Protein AF-A0A7H8N7F6-F1 (afdb_monomer)

Radius of gyration: 19.8 Å; Cα contacts (8 Å, |Δi|>4): 903; chains: 1; bounding box: 49×48×52 Å

Foldseek 3Di:
DWKWFQFPQQKTKIWDADPVFRDTPDIAIAHADPQFDQCLEVRADDPPDFQFFLQLLLQQADPVRQWGWGWGQAAPSAAIDIFIAGRRHNDTAADDDDHDDSVPTWHWHHWTDDPQWTWTQIPQQWIWTDHRHDHPVPIDTPGGRADPVRHRFHDWHDACNDIDTHHDCFNRLWEQANNNQWIFTQLPVQRFTFIDGPPDDSLPTAGQAQGPDDPSPHHDHDPQADRDHGFRWHYALHNFWTWTWRSDLAFTFTKIFGADPVRNGGNDIDTQAPRDSWHKDQWAAAPVSQKIWIWTDDPLWIWIWIGGNDPPTHIDTRGTDDSGHDMHDNYHD

Structure (mmCIF, N/CA/C/O backbone):
data_AF-A0A7H8N7F6-F1
#
_entry.id   AF-A0A7H8N7F6-F1
#
loop_
_atom_site.group_PDB
_atom_site.id
_atom_site.type_symbol
_atom_site.label_atom_id
_atom_site.label_alt_id
_atom_site.label_comp_id
_atom_site.label_asym_id
_atom_site.label_entity_id
_atom_site.label_seq_id
_atom_site.pdbx_PDB_ins_code
_atom_site.Cartn_x
_atom_site.Cartn_y
_atom_site.Cartn_z
_atom_site.occupancy
_atom_site.B_iso_or_equiv
_atom_site.auth_seq_id
_atom_site.auth_comp_id
_atom_site.auth_asym_id
_atom_site.auth_atom_id
_atom_site.pdbx_PDB_model_num
ATOM 1 N N . MET A 1 1 ? 3.217 -13.213 10.616 1.00 93.25 1 MET A N 1
ATOM 2 C CA . MET A 1 1 ? 3.432 -11.767 10.335 1.00 93.25 1 MET A CA 1
ATOM 3 C C . MET A 1 1 ? 4.661 -11.626 9.471 1.00 93.25 1 MET A C 1
ATOM 5 O O . MET A 1 1 ? 5.609 -12.366 9.691 1.00 93.25 1 MET A O 1
ATOM 9 N N . LEU A 1 2 ? 4.641 -10.705 8.516 1.00 94.81 2 LEU A N 1
ATOM 10 C CA . LEU A 1 2 ? 5.735 -10.501 7.579 1.00 94.81 2 LEU A CA 1
ATOM 11 C C . LEU A 1 2 ? 6.252 -9.068 7.685 1.00 94.81 2 LEU A C 1
ATOM 13 O O . LEU A 1 2 ? 5.494 -8.119 7.479 1.00 94.81 2 LEU A O 1
ATOM 17 N N . LEU A 1 3 ? 7.528 -8.942 8.033 1.00 93.94 3 LEU A N 1
ATOM 18 C CA . LEU A 1 3 ? 8.249 -7.683 8.113 1.00 93.94 3 LEU A CA 1
ATOM 19 C C . LEU A 1 3 ? 9.158 -7.536 6.909 1.00 93.94 3 LEU A C 1
ATOM 21 O O . LEU A 1 3 ? 9.868 -8.475 6.556 1.00 93.94 3 LEU A O 1
ATOM 25 N N . LEU A 1 4 ? 9.179 -6.338 6.353 1.00 92.12 4 LEU A N 1
ATOM 26 C CA . LEU A 1 4 ? 10.224 -5.894 5.459 1.00 92.12 4 LEU A CA 1
ATOM 27 C C . LEU A 1 4 ? 11.114 -4.910 6.202 1.00 92.12 4 LEU A C 1
ATOM 29 O O . LEU A 1 4 ? 10.617 -3.951 6.780 1.00 92.12 4 LEU A O 1
ATOM 33 N N . ASN A 1 5 ? 12.415 -5.136 6.170 1.00 90.69 5 ASN A N 1
ATOM 34 C CA . ASN A 1 5 ? 13.409 -4.206 6.664 1.00 90.69 5 ASN A CA 1
ATOM 35 C C . ASN A 1 5 ? 14.323 -3.810 5.500 1.00 90.69 5 ASN A C 1
ATOM 37 O O . ASN A 1 5 ? 14.851 -4.681 4.809 1.00 90.69 5 ASN A O 1
ATOM 41 N N . CYS A 1 6 ? 14.469 -2.509 5.268 1.00 86.44 6 CYS A N 1
ATOM 42 C CA . CYS A 1 6 ? 15.398 -1.970 4.282 1.00 86.44 6 CYS A CA 1
ATOM 43 C C . CYS A 1 6 ? 16.521 -1.243 5.007 1.00 86.44 6 CYS A C 1
ATOM 45 O O . CYS A 1 6 ? 16.303 -0.184 5.604 1.00 86.44 6 CYS A O 1
ATOM 47 N N . SER A 1 7 ? 17.723 -1.803 4.943 1.00 83.94 7 SER A N 1
ATOM 48 C CA . SER A 1 7 ? 18.898 -1.233 5.591 1.00 83.94 7 SER A CA 1
ATOM 49 C C . SER A 1 7 ? 19.514 -0.106 4.742 1.00 83.94 7 SER A C 1
ATOM 51 O O . SER A 1 7 ? 19.440 -0.143 3.510 1.00 83.94 7 SER A O 1
ATOM 53 N N . PRO A 1 8 ? 20.198 0.880 5.360 1.00 74.25 8 PRO A N 1
ATOM 54 C CA . PRO A 1 8 ? 20.950 1.902 4.624 1.00 74.25 8 PRO A CA 1
ATOM 55 C C . PRO A 1 8 ? 22.043 1.320 3.714 1.00 74.25 8 PRO A C 1
ATOM 57 O O . PRO A 1 8 ? 22.467 1.970 2.761 1.00 74.25 8 PRO A O 1
ATOM 60 N N . ALA A 1 9 ? 22.496 0.093 3.996 1.00 74.81 9 ALA A N 1
ATOM 61 C CA . ALA A 1 9 ? 23.455 -0.639 3.176 1.00 74.81 9 ALA A CA 1
ATOM 62 C C . ALA A 1 9 ? 22.813 -1.337 1.961 1.00 74.81 9 ALA A C 1
ATOM 64 O O . ALA A 1 9 ? 23.518 -2.046 1.253 1.00 74.81 9 ALA A O 1
ATOM 65 N N . ARG A 1 10 ? 21.518 -1.092 1.688 1.00 76.62 10 ARG A N 1
ATOM 66 C CA . ARG A 1 10 ? 20.736 -1.660 0.568 1.00 76.62 10 ARG A CA 1
ATOM 67 C C . ARG A 1 10 ? 20.411 -3.144 0.707 1.00 76.62 10 ARG A C 1
ATOM 69 O O . ARG A 1 10 ? 19.991 -3.773 -0.262 1.00 76.62 10 ARG A O 1
ATOM 76 N N . GLU A 1 11 ? 20.545 -3.674 1.914 1.00 85.75 11 GLU A N 1
ATOM 77 C CA . GLU A 1 11 ? 20.021 -4.990 2.239 1.00 85.75 11 GLU A CA 1
ATOM 78 C C . GLU A 1 11 ? 18.494 -4.901 2.345 1.00 85.75 11 GLU A C 1
ATOM 80 O O . GLU A 1 11 ? 17.950 -4.109 3.124 1.00 85.75 11 GLU A O 1
ATOM 85 N N . LEU A 1 12 ? 17.812 -5.721 1.550 1.00 88.06 12 LEU A N 1
ATOM 86 C CA . LEU A 1 12 ? 16.389 -5.997 1.666 1.00 88.06 12 LEU A CA 1
ATOM 87 C C . LEU A 1 12 ? 16.234 -7.262 2.509 1.00 88.06 12 LEU A C 1
ATOM 89 O O . LEU A 1 12 ? 16.650 -8.331 2.072 1.00 88.06 12 LEU A O 1
ATOM 93 N N . ALA A 1 13 ? 15.617 -7.169 3.684 1.00 91.44 13 ALA A N 1
ATOM 94 C CA . ALA A 1 13 ? 15.385 -8.312 4.559 1.00 91.44 13 ALA A CA 1
ATOM 95 C C . ALA A 1 13 ? 13.890 -8.537 4.799 1.00 91.44 13 ALA A C 1
ATOM 97 O O . ALA A 1 13 ? 13.204 -7.750 5.451 1.00 91.44 13 ALA A O 1
ATOM 98 N N . LEU A 1 14 ? 13.389 -9.667 4.313 1.00 93.69 14 LEU A N 1
ATOM 99 C CA . LEU A 1 14 ? 12.043 -10.151 4.560 1.00 93.69 14 LEU A CA 1
ATOM 100 C C . LEU A 1 14 ? 12.059 -11.148 5.724 1.00 93.69 14 LEU A C 1
ATOM 102 O O . LEU A 1 14 ? 12.615 -12.242 5.618 1.00 93.69 14 LEU A O 1
ATOM 106 N N . THR A 1 15 ? 11.434 -10.787 6.841 1.00 95.00 15 THR A N 1
ATOM 107 C CA . THR A 1 15 ? 11.406 -11.601 8.061 1.00 95.00 15 THR A CA 1
ATOM 108 C C . THR A 1 15 ? 9.987 -12.039 8.397 1.00 95.00 15 THR A C 1
ATOM 110 O O . THR A 1 15 ? 9.098 -11.223 8.638 1.00 95.00 15 THR A O 1
ATOM 113 N N . ALA A 1 16 ? 9.773 -13.351 8.459 1.00 95.50 16 ALA A N 1
ATOM 114 C CA . ALA A 1 16 ? 8.542 -13.937 8.959 1.00 95.50 16 ALA A CA 1
ATOM 115 C C . ALA A 1 16 ? 8.630 -14.111 10.480 1.00 95.50 16 ALA A C 1
ATOM 117 O O . ALA A 1 16 ? 9.508 -14.807 10.993 1.00 95.50 16 ALA A O 1
ATOM 118 N N . LEU A 1 17 ? 7.685 -13.510 11.198 1.00 95.81 17 LEU A N 1
ATOM 119 C CA . LEU A 1 17 ? 7.534 -13.632 12.643 1.00 95.81 17 LEU A CA 1
ATOM 120 C C . LEU A 1 17 ? 6.326 -14.497 13.007 1.00 95.81 17 LEU A C 1
ATOM 122 O O . LEU A 1 17 ? 5.223 -14.336 12.459 1.00 95.81 17 LEU A O 1
ATOM 126 N N . SER A 1 18 ? 6.517 -15.346 14.014 1.00 94.38 18 SER A N 1
ATOM 127 C CA . SER A 1 18 ? 5.449 -16.045 14.717 1.00 94.38 18 SER A CA 1
ATOM 128 C C . SER A 1 18 ? 4.526 -15.029 15.379 1.00 94.38 18 SER A C 1
ATOM 130 O O . SER A 1 18 ? 4.929 -14.209 16.200 1.00 94.38 18 SER A O 1
ATOM 132 N N . VAL A 1 19 ? 3.237 -15.104 15.068 1.00 89.44 19 VAL A N 1
ATOM 133 C CA . VAL A 1 19 ? 2.236 -14.191 15.643 1.00 89.44 19 VAL A CA 1
ATOM 134 C C . VAL A 1 19 ? 1.889 -14.516 17.093 1.00 89.44 19 VAL A C 1
ATOM 136 O O . VAL A 1 19 ? 1.163 -13.760 17.741 1.00 89.44 19 VAL A O 1
ATOM 139 N N . ARG A 1 20 ? 2.355 -15.666 17.594 1.00 89.38 20 ARG A N 1
ATOM 140 C CA . ARG A 1 20 ? 2.095 -16.136 18.955 1.00 89.38 20 ARG A CA 1
ATOM 141 C C . ARG A 1 20 ? 3.052 -15.503 19.957 1.00 89.38 20 ARG A C 1
ATOM 143 O O . ARG A 1 20 ? 2.601 -15.105 21.026 1.00 89.38 20 ARG A O 1
ATOM 150 N N . ASP A 1 21 ? 4.331 -15.456 19.610 1.00 91.19 21 ASP A N 1
ATOM 151 C CA . ASP A 1 21 ? 5.428 -15.119 20.522 1.00 91.19 21 ASP A CA 1
ATOM 152 C C . ASP A 1 21 ? 6.502 -14.216 19.898 1.00 91.19 21 ASP A C 1
ATOM 154 O O . ASP A 1 21 ? 7.470 -13.884 20.573 1.00 91.19 21 ASP A O 1
ATOM 158 N N . GLY A 1 22 ? 6.347 -13.823 18.631 1.00 93.81 22 GLY A N 1
ATOM 159 C CA . GLY A 1 22 ? 7.280 -12.937 17.940 1.00 93.81 22 GLY A CA 1
ATOM 160 C C . GLY A 1 22 ? 8.607 -13.573 17.560 1.00 93.81 22 GLY A C 1
ATOM 161 O O . GLY A 1 22 ? 9.482 -12.867 17.072 1.00 93.81 22 GLY A O 1
ATOM 162 N N . SER A 1 23 ? 8.766 -14.885 17.751 1.00 95.75 23 SER A N 1
ATOM 163 C CA . SER A 1 23 ? 9.967 -15.590 17.311 1.00 95.75 23 SER A CA 1
ATOM 164 C C . SER A 1 23 ? 10.123 -15.523 15.789 1.00 95.75 23 SER A C 1
ATOM 166 O O . SER A 1 23 ? 9.142 -15.590 15.040 1.00 95.75 23 SER A O 1
ATOM 168 N N . VAL A 1 24 ? 11.366 -15.383 15.328 1.00 96.38 24 VAL A N 1
ATOM 169 C CA . VAL A 1 24 ? 11.697 -15.429 13.901 1.00 96.38 24 VAL A CA 1
ATOM 170 C C . VAL A 1 24 ? 11.482 -16.853 13.397 1.00 96.38 24 VAL A C 1
ATOM 172 O O . VAL A 1 24 ? 12.094 -17.795 13.895 1.00 96.38 24 VAL A O 1
ATOM 175 N N . VAL A 1 25 ? 10.603 -17.001 12.409 1.00 96.31 25 VAL A N 1
ATOM 176 C CA . VAL A 1 25 ? 10.337 -18.274 11.722 1.00 96.31 25 VAL A CA 1
ATOM 177 C C . VAL A 1 25 ? 11.318 -18.452 10.570 1.00 96.31 25 VAL A C 1
ATOM 179 O O . VAL A 1 25 ? 11.880 -19.529 10.386 1.00 96.31 25 VAL A O 1
ATOM 182 N N . SER A 1 26 ? 11.534 -17.386 9.803 1.00 95.62 26 SER A N 1
ATOM 183 C CA . SER A 1 26 ? 12.480 -17.357 8.694 1.00 95.62 26 SER A CA 1
ATOM 184 C C . SER A 1 26 ? 12.864 -15.924 8.359 1.00 95.62 26 SER A C 1
ATOM 186 O O . SER A 1 26 ? 12.038 -15.018 8.470 1.00 95.62 26 SER A O 1
ATOM 188 N N . THR A 1 27 ? 14.077 -15.748 7.853 1.00 95.12 27 THR A N 1
ATOM 189 C CA . THR A 1 27 ? 14.526 -14.503 7.231 1.00 95.12 27 THR A CA 1
ATOM 190 C C . THR A 1 27 ? 15.087 -14.831 5.859 1.00 95.12 27 THR A C 1
ATOM 192 O O . THR A 1 27 ? 15.807 -15.814 5.693 1.00 95.12 27 THR A O 1
ATOM 195 N N . THR A 1 28 ? 14.715 -14.036 4.865 1.00 94.44 28 THR A N 1
ATOM 196 C CA . THR A 1 28 ? 15.321 -14.035 3.535 1.00 94.44 28 THR A CA 1
ATOM 197 C C . THR A 1 28 ? 15.822 -12.631 3.284 1.00 94.44 28 THR A C 1
ATOM 199 O O . THR A 1 28 ? 15.034 -11.694 3.377 1.00 94.44 28 THR A O 1
ATOM 202 N N . SER A 1 29 ? 17.109 -12.483 2.997 1.00 92.31 29 SER A N 1
ATOM 203 C CA . SER A 1 29 ? 17.672 -11.194 2.624 1.00 92.31 29 SER A CA 1
ATOM 204 C C . SER A 1 29 ? 18.528 -11.290 1.375 1.00 92.31 29 SER A C 1
ATOM 206 O O . SER A 1 29 ? 18.997 -12.373 1.021 1.00 92.31 29 SER A O 1
ATOM 208 N N . GLY A 1 30 ? 18.677 -10.153 0.706 1.00 90.06 30 GLY A N 1
ATOM 209 C CA . GLY A 1 30 ? 19.512 -9.970 -0.469 1.00 90.06 30 GLY A CA 1
ATOM 210 C C . GLY A 1 30 ? 19.921 -8.507 -0.603 1.00 90.06 30 GLY A C 1
ATOM 211 O O . GLY A 1 30 ? 19.199 -7.606 -0.169 1.00 90.06 30 GLY A O 1
ATOM 212 N N . ASP A 1 31 ? 21.082 -8.277 -1.206 1.00 88.50 31 ASP A N 1
ATOM 213 C CA . ASP A 1 31 ? 21.601 -6.934 -1.442 1.00 88.50 31 ASP A CA 1
ATOM 214 C C . ASP A 1 31 ? 21.114 -6.413 -2.788 1.00 88.50 31 ASP A C 1
ATOM 216 O O . ASP A 1 31 ? 21.321 -7.040 -3.830 1.00 88.50 31 ASP A O 1
ATOM 220 N N . LEU A 1 32 ? 20.493 -5.237 -2.781 1.00 82.00 32 LEU A N 1
ATOM 221 C CA . LEU A 1 32 ? 20.105 -4.578 -4.021 1.00 82.00 32 LEU A CA 1
ATOM 222 C C . LEU A 1 32 ? 21.351 -3.958 -4.688 1.00 82.00 32 LEU A C 1
ATOM 224 O O . LEU A 1 32 ? 22.185 -3.364 -3.992 1.00 82.00 32 LEU A O 1
ATOM 228 N N . PRO A 1 33 ? 21.516 -4.082 -6.022 1.00 76.44 33 PRO A N 1
ATOM 229 C CA . PRO A 1 33 ? 22.719 -3.629 -6.714 1.00 76.44 33 PRO A CA 1
ATOM 230 C C . PRO A 1 33 ? 23.014 -2.147 -6.483 1.00 76.44 33 PRO A C 1
ATOM 232 O O . PRO A 1 33 ? 22.119 -1.312 -6.381 1.00 76.44 33 PRO A O 1
ATOM 235 N N . ALA A 1 34 ? 24.298 -1.801 -6.402 1.00 66.44 34 ALA A N 1
ATOM 236 C CA . ALA A 1 34 ? 24.717 -0.505 -5.884 1.00 66.44 34 ALA A CA 1
ATOM 237 C C . ALA A 1 34 ? 24.393 0.707 -6.785 1.00 66.44 34 ALA A C 1
ATOM 239 O O . ALA A 1 34 ? 24.397 1.850 -6.316 1.00 66.44 34 ALA A O 1
ATOM 240 N N . ASP A 1 35 ? 24.161 0.457 -8.064 1.00 64.50 35 ASP A N 1
ATOM 241 C CA . ASP A 1 35 ? 23.751 1.393 -9.109 1.00 64.50 35 ASP A CA 1
ATOM 242 C C . ASP A 1 35 ? 22.236 1.364 -9.363 1.00 64.50 35 ASP A C 1
ATOM 24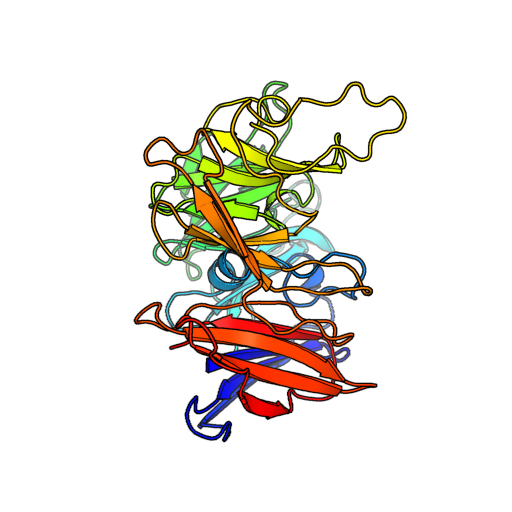4 O O . ASP A 1 35 ? 21.709 2.179 -10.120 1.00 64.50 35 ASP A O 1
ATOM 248 N N . GLN A 1 36 ? 21.527 0.445 -8.712 1.00 62.88 36 GLN A N 1
ATOM 249 C CA . GLN A 1 36 ? 20.094 0.282 -8.844 1.00 62.88 36 GLN A CA 1
ATOM 250 C C . GLN A 1 36 ? 19.447 0.911 -7.632 1.00 62.88 36 GLN A C 1
ATOM 252 O O . GLN A 1 36 ? 19.677 0.519 -6.491 1.00 62.88 36 GLN A O 1
ATOM 257 N N . ASN A 1 37 ? 18.682 1.964 -7.890 1.00 53.03 37 ASN A N 1
ATOM 258 C CA . ASN A 1 37 ? 17.982 2.652 -6.838 1.00 53.03 37 ASN A CA 1
ATOM 259 C C . ASN A 1 37 ? 16.591 2.027 -6.681 1.00 53.03 37 ASN A C 1
ATOM 261 O O . ASN A 1 37 ? 15.676 2.386 -7.430 1.00 53.03 37 ASN A O 1
ATOM 265 N N . PRO A 1 38 ? 16.372 1.130 -5.702 1.00 51.59 38 PRO A N 1
ATOM 266 C CA . PRO A 1 38 ? 15.022 0.728 -5.355 1.00 51.59 38 PRO A CA 1
ATOM 267 C C . PRO A 1 38 ? 14.219 1.899 -4.790 1.00 51.59 38 PRO A C 1
ATOM 269 O O . PRO A 1 38 ? 13.039 1.697 -4.541 1.00 51.59 38 PRO A O 1
ATOM 272 N N . SER A 1 39 ? 14.782 3.111 -4.614 1.00 41.97 39 SER A N 1
ATOM 273 C CA . SER A 1 39 ? 14.031 4.312 -4.207 1.00 41.97 39 SER A CA 1
ATOM 274 C C . SER A 1 39 ? 12.873 4.648 -5.139 1.00 41.97 39 SER A C 1
ATOM 276 O O . SER A 1 39 ? 12.038 5.482 -4.809 1.00 41.97 39 SER A O 1
ATOM 278 N N . GLY A 1 40 ? 12.818 4.033 -6.321 1.00 49.16 40 GLY A N 1
ATOM 279 C CA . GLY A 1 40 ? 11.648 4.115 -7.171 1.00 49.16 40 GLY A CA 1
ATOM 280 C C . GLY A 1 40 ? 10.467 3.244 -6.712 1.00 49.16 40 GLY A C 1
ATOM 281 O O . GLY A 1 40 ? 9.385 3.290 -7.296 1.00 49.16 40 GLY A O 1
ATOM 282 N N . SER A 1 41 ? 10.673 2.422 -5.699 1.00 51.94 41 SER A N 1
ATOM 283 C CA . SER A 1 41 ? 9.705 1.535 -5.082 1.00 51.94 41 SER A CA 1
ATOM 284 C C . SER A 1 41 ? 9.573 1.985 -3.624 1.00 51.94 41 SER A C 1
ATOM 286 O O . SER A 1 41 ? 10.571 2.207 -2.941 1.00 51.94 41 SER A O 1
ATOM 288 N N . TYR A 1 42 ? 8.348 2.196 -3.152 1.00 54.53 42 TYR A N 1
ATOM 289 C CA . TYR A 1 42 ? 8.052 2.856 -1.870 1.00 54.53 42 TYR A CA 1
ATOM 290 C C . TYR A 1 42 ? 8.702 2.206 -0.639 1.00 54.53 42 TYR A C 1
ATOM 292 O O . TYR A 1 42 ? 8.788 2.817 0.418 1.00 54.53 42 TYR A O 1
ATOM 300 N N . ALA A 1 43 ? 9.175 0.970 -0.784 1.00 57.44 43 ALA A N 1
ATOM 301 C CA . ALA A 1 43 ? 9.658 0.126 0.289 1.00 57.44 43 ALA A CA 1
ATOM 302 C C . ALA A 1 43 ? 11.009 0.525 0.891 1.00 57.44 43 ALA A C 1
ATOM 304 O O . ALA A 1 43 ? 11.236 0.177 2.034 1.00 57.44 43 ALA A O 1
ATOM 305 N N . CYS A 1 44 ? 11.915 1.216 0.194 1.00 68.06 44 CYS A N 1
ATOM 306 C CA . CYS A 1 44 ? 13.264 1.458 0.741 1.00 68.06 44 CYS A CA 1
ATOM 307 C C . CYS A 1 44 ? 13.739 2.915 0.608 1.00 68.06 44 CYS A C 1
ATOM 309 O O . CYS A 1 44 ? 14.941 3.169 0.541 1.00 68.06 44 CYS A O 1
ATOM 311 N N . HIS A 1 45 ? 12.809 3.873 0.541 1.00 61.41 45 HIS A N 1
ATOM 312 C CA . HIS A 1 45 ? 13.144 5.296 0.456 1.00 61.41 45 HIS A CA 1
ATOM 313 C C . HIS A 1 45 ? 13.471 5.900 1.837 1.00 61.41 45 HIS A C 1
ATOM 315 O O . HIS A 1 45 ? 12.956 5.483 2.873 1.00 61.41 45 HIS A O 1
ATOM 321 N N . ASP A 1 46 ? 14.337 6.906 1.827 1.00 48.50 46 ASP A N 1
ATOM 322 C CA . ASP A 1 46 ? 15.068 7.548 2.922 1.00 48.50 46 ASP A CA 1
ATOM 323 C C . ASP A 1 46 ? 14.230 8.509 3.799 1.00 48.50 46 ASP A C 1
ATOM 325 O O . ASP A 1 46 ? 14.726 9.505 4.320 1.00 48.50 46 ASP A O 1
ATOM 329 N N . GLY A 1 47 ? 12.958 8.172 4.042 1.00 46.22 47 GLY A N 1
ATOM 330 C CA . GLY A 1 47 ? 12.185 8.742 5.154 1.00 46.22 47 GLY A CA 1
ATOM 331 C C . GLY A 1 47 ? 11.611 10.150 4.948 1.00 46.22 47 GLY A C 1
ATOM 332 O O . GLY A 1 47 ? 11.269 10.805 5.931 1.00 46.22 47 GLY A O 1
ATOM 333 N N . ILE A 1 48 ? 11.495 10.629 3.702 1.00 40.62 48 ILE A N 1
ATOM 334 C CA . ILE A 1 48 ? 10.902 11.949 3.391 1.00 40.62 48 ILE A CA 1
ATOM 335 C C . ILE A 1 48 ? 9.400 11.848 3.026 1.00 40.62 48 ILE A C 1
ATOM 337 O O . ILE A 1 48 ? 8.691 12.850 3.063 1.00 40.62 48 ILE A O 1
ATOM 341 N N . GLY A 1 49 ? 8.885 10.647 2.743 1.00 53.81 49 GLY A N 1
ATOM 342 C CA . GLY A 1 49 ? 7.459 10.386 2.491 1.00 53.81 49 GLY A CA 1
ATOM 343 C C . GLY A 1 49 ? 6.789 9.662 3.659 1.00 53.81 49 GLY A C 1
ATOM 344 O O . GLY A 1 49 ? 7.459 8.935 4.392 1.00 53.81 49 GLY A O 1
ATOM 345 N N . GLY A 1 50 ? 5.481 9.868 3.843 1.00 64.31 50 GLY A N 1
ATOM 346 C CA . GLY A 1 50 ? 4.680 9.154 4.839 1.00 64.31 50 GLY A CA 1
ATOM 347 C C . GLY A 1 50 ? 4.764 7.630 4.691 1.00 64.31 50 GLY A C 1
ATOM 348 O O . GLY A 1 50 ? 5.192 7.102 3.662 1.00 64.31 50 GLY A O 1
ATOM 349 N N . TYR A 1 51 ? 4.366 6.908 5.741 1.00 75.50 51 TYR A N 1
ATOM 350 C CA . TYR A 1 51 ? 4.330 5.448 5.707 1.00 75.50 51 TYR A CA 1
ATOM 351 C C . TYR A 1 51 ? 3.277 4.995 4.672 1.00 75.50 51 TYR A C 1
ATOM 353 O O . TYR A 1 51 ? 2.104 5.341 4.827 1.00 75.50 51 TYR A O 1
ATOM 361 N N . PRO A 1 52 ? 3.656 4.247 3.618 1.00 81.81 52 PRO A N 1
ATOM 362 C CA . PRO A 1 52 ? 2.724 3.845 2.576 1.00 81.81 52 PRO A CA 1
ATOM 363 C C . PRO A 1 52 ? 1.689 2.862 3.121 1.00 81.81 52 PRO A C 1
ATOM 365 O O . PRO A 1 52 ? 1.997 1.990 3.938 1.00 81.81 52 PRO A O 1
ATOM 368 N N . ALA A 1 53 ? 0.468 2.964 2.607 1.00 85.12 53 ALA A N 1
ATOM 369 C CA . ALA A 1 53 ? -0.637 2.087 2.938 1.00 85.12 53 ALA A CA 1
ATOM 370 C C . ALA A 1 53 ? -0.219 0.621 2.776 1.00 85.12 53 ALA A C 1
ATOM 372 O O . ALA A 1 53 ? 0.327 0.219 1.740 1.00 85.12 53 ALA A O 1
ATOM 373 N N . SER A 1 54 ? -0.517 -0.216 3.770 1.00 85.38 54 SER A N 1
ATOM 374 C CA . SER A 1 54 ? -0.116 -1.629 3.720 1.00 85.38 54 SER A CA 1
ATOM 375 C C . SER A 1 54 ? -0.644 -2.383 2.491 1.00 85.38 54 SER A C 1
ATOM 377 O O . SER A 1 54 ? 0.012 -3.293 1.978 1.00 85.38 54 SER A O 1
ATOM 379 N N . SER A 1 55 ? -1.796 -1.970 1.956 1.00 84.12 55 SER A N 1
ATOM 380 C CA . SER A 1 55 ? -2.342 -2.507 0.704 1.00 84.12 55 SER A CA 1
ATOM 381 C C . SER A 1 55 ? -1.521 -2.152 -0.546 1.00 84.12 55 SER A C 1
ATOM 383 O O . SER A 1 55 ? -1.457 -2.963 -1.475 1.00 84.12 55 SER A O 1
ATOM 385 N N . ALA A 1 56 ? -0.864 -0.990 -0.573 1.00 86.00 56 ALA A N 1
ATOM 386 C CA . ALA A 1 56 ? 0.067 -0.606 -1.632 1.00 86.00 56 ALA A CA 1
ATOM 387 C C . ALA A 1 56 ? 1.391 -1.372 -1.492 1.00 86.00 56 ALA A C 1
ATOM 389 O O . ALA A 1 56 ? 1.847 -1.998 -2.450 1.00 86.00 56 ALA A O 1
ATOM 390 N N . LEU A 1 57 ? 1.944 -1.437 -0.274 1.00 88.12 57 LEU A N 1
ATOM 391 C CA . LEU A 1 57 ? 3.147 -2.222 0.031 1.00 88.12 57 LEU A CA 1
ATOM 392 C C . LEU A 1 57 ? 3.007 -3.693 -0.373 1.00 88.12 57 LEU A C 1
ATOM 394 O O . LEU A 1 57 ? 3.922 -4.270 -0.957 1.00 88.12 57 LEU A O 1
ATOM 398 N N . ARG A 1 58 ? 1.851 -4.313 -0.104 1.00 90.44 58 ARG A N 1
ATOM 399 C CA . ARG A 1 58 ? 1.598 -5.715 -0.464 1.00 90.44 58 ARG A CA 1
ATOM 400 C C . ARG A 1 58 ? 1.741 -5.974 -1.962 1.00 90.44 58 ARG A C 1
ATOM 402 O O . ARG A 1 58 ? 2.226 -7.042 -2.339 1.00 90.44 58 ARG A O 1
ATOM 409 N N . GLN A 1 59 ? 1.305 -5.028 -2.790 1.00 92.50 59 GLN A N 1
ATOM 410 C CA . GLN A 1 59 ? 1.353 -5.141 -4.247 1.00 92.50 59 GLN A CA 1
ATOM 411 C C . GLN A 1 59 ? 2.759 -4.948 -4.802 1.00 92.50 59 GLN A C 1
ATOM 413 O O . GLN A 1 59 ? 3.009 -5.293 -5.948 1.00 92.50 59 GLN A O 1
ATOM 418 N N . MET A 1 60 ? 3.713 -4.470 -4.006 1.00 91.56 60 MET A N 1
ATOM 419 C CA . MET A 1 60 ? 5.113 -4.485 -4.415 1.00 91.56 60 MET A CA 1
ATOM 420 C C . MET A 1 60 ? 5.688 -5.899 -4.469 1.00 91.56 60 MET A C 1
ATOM 422 O O . MET A 1 60 ? 6.737 -6.093 -5.062 1.00 91.56 60 MET A O 1
ATOM 426 N N . PHE A 1 61 ? 5.027 -6.893 -3.881 1.00 94.00 61 PHE A N 1
ATOM 427 C CA . PHE A 1 61 ? 5.496 -8.273 -3.870 1.00 94.00 61 PHE A CA 1
ATOM 428 C C . PHE A 1 61 ? 4.556 -9.167 -4.664 1.00 94.00 61 PHE A C 1
ATOM 430 O O . PHE A 1 61 ? 3.337 -8.973 -4.654 1.00 94.00 61 PHE A O 1
ATOM 437 N N . ASN A 1 62 ? 5.111 -10.193 -5.304 1.00 95.38 62 ASN A N 1
ATOM 438 C CA . ASN A 1 62 ? 4.292 -11.260 -5.865 1.00 95.38 62 ASN A CA 1
ATOM 439 C C . ASN A 1 62 ? 3.600 -12.068 -4.743 1.00 95.38 62 ASN A C 1
ATOM 441 O O . ASN A 1 62 ? 3.755 -11.795 -3.547 1.00 95.38 62 ASN A O 1
ATOM 445 N N . GLU A 1 63 ? 2.761 -13.039 -5.108 1.00 93.06 63 GLU A N 1
ATOM 446 C CA . GLU A 1 63 ? 1.897 -13.730 -4.142 1.00 93.06 63 GLU A CA 1
ATOM 447 C C . GLU A 1 63 ? 2.686 -14.438 -3.026 1.00 93.06 63 GLU A C 1
ATOM 449 O O . GLU A 1 63 ? 2.302 -14.345 -1.860 1.00 93.06 63 GLU A O 1
ATOM 454 N N . ASP A 1 64 ? 3.816 -15.058 -3.364 1.00 93.81 64 ASP A N 1
ATOM 455 C CA . ASP A 1 64 ? 4.659 -15.831 -2.448 1.00 93.81 64 ASP A CA 1
ATOM 456 C C . ASP A 1 64 ? 5.845 -15.044 -1.858 1.00 93.81 64 ASP A C 1
ATOM 458 O O . ASP A 1 64 ? 6.638 -15.610 -1.106 1.00 93.81 64 ASP A O 1
ATOM 462 N N . TYR A 1 65 ? 5.943 -13.741 -2.146 1.00 93.44 65 TYR A N 1
ATOM 463 C CA . TYR A 1 65 ? 7.016 -12.846 -1.695 1.00 93.44 65 TYR A CA 1
ATOM 464 C C . TYR A 1 65 ? 8.429 -13.284 -2.112 1.00 93.44 65 TYR A C 1
ATOM 466 O O . TYR A 1 65 ? 9.413 -12.936 -1.457 1.00 93.44 65 TYR A O 1
ATOM 474 N N . THR A 1 66 ? 8.551 -14.038 -3.204 1.00 94.56 66 THR A N 1
ATOM 475 C CA . THR A 1 66 ? 9.854 -14.373 -3.795 1.00 94.56 66 THR A CA 1
ATOM 476 C C . THR A 1 66 ? 10.377 -13.266 -4.705 1.00 94.56 66 THR A C 1
ATOM 478 O O . THR A 1 66 ? 11.593 -13.139 -4.870 1.00 94.56 66 THR A O 1
ATOM 481 N N . LEU A 1 67 ? 9.478 -12.437 -5.246 1.00 94.31 67 LEU A N 1
ATOM 482 C CA . LEU A 1 67 ? 9.794 -11.314 -6.118 1.00 94.31 67 LEU A CA 1
ATOM 483 C C . LEU A 1 67 ? 9.272 -9.993 -5.548 1.00 94.31 67 LEU A C 1
ATOM 485 O O . LEU A 1 67 ? 8.155 -9.923 -5.030 1.00 94.31 67 LEU A O 1
ATOM 489 N N . MET A 1 68 ? 10.055 -8.934 -5.732 1.00 92.88 68 MET A N 1
ATOM 490 C CA . MET A 1 68 ? 9.704 -7.553 -5.411 1.00 92.88 68 MET A CA 1
ATOM 491 C C . MET A 1 68 ? 9.749 -6.684 -6.670 1.00 92.88 68 MET A C 1
ATOM 493 O O . MET A 1 68 ? 10.728 -6.691 -7.405 1.00 92.88 68 MET A O 1
ATOM 497 N N . ALA A 1 69 ? 8.698 -5.925 -6.938 1.00 92.06 69 ALA A N 1
ATOM 498 C CA . ALA A 1 69 ? 8.635 -4.977 -8.032 1.00 92.06 69 ALA A CA 1
ATOM 499 C C . ALA A 1 69 ? 9.500 -3.755 -7.711 1.00 92.06 69 ALA A C 1
ATOM 501 O O . ALA A 1 69 ? 9.467 -3.216 -6.603 1.00 92.06 69 ALA A O 1
ATOM 502 N N . GLY A 1 70 ? 10.257 -3.291 -8.696 1.00 88.75 70 GLY A N 1
ATOM 503 C CA . GLY A 1 70 ? 11.039 -2.073 -8.569 1.00 88.75 70 GLY A CA 1
ATOM 504 C C . GLY A 1 70 ? 11.554 -1.581 -9.911 1.00 88.75 70 GLY A C 1
ATOM 505 O O . GLY A 1 70 ? 11.108 -2.017 -10.972 1.00 88.75 70 GLY A O 1
ATOM 506 N N . ARG A 1 71 ? 12.473 -0.621 -9.870 1.00 87.19 71 ARG A N 1
ATOM 507 C CA . ARG A 1 71 ? 12.993 0.045 -11.065 1.00 87.19 71 ARG A CA 1
ATOM 508 C C . ARG A 1 71 ? 14.510 -0.048 -11.113 1.00 87.19 71 ARG A C 1
ATOM 510 O O . ARG A 1 71 ? 15.164 -0.041 -10.075 1.00 87.19 71 ARG A O 1
ATOM 517 N N . ILE A 1 72 ? 15.053 -0.106 -12.322 1.00 84.62 72 ILE A N 1
ATOM 518 C CA . ILE A 1 72 ? 16.492 0.008 -12.582 1.00 84.62 72 ILE A CA 1
ATOM 519 C C . ILE A 1 72 ? 16.751 1.112 -13.593 1.00 84.62 72 ILE A C 1
ATOM 521 O O . ILE A 1 72 ? 15.863 1.453 -14.378 1.00 84.62 72 ILE A O 1
ATOM 525 N N . ALA A 1 73 ? 17.969 1.648 -13.597 1.00 82.81 73 ALA A N 1
ATOM 526 C CA . ALA A 1 73 ? 18.374 2.600 -14.617 1.00 82.81 73 ALA A CA 1
ATOM 527 C C . ALA A 1 73 ? 18.277 1.963 -16.012 1.00 82.81 73 ALA A C 1
ATOM 529 O O . ALA A 1 73 ? 18.632 0.797 -16.213 1.00 82.81 73 ALA A O 1
ATOM 530 N N . GLY A 1 74 ? 17.779 2.729 -16.979 1.00 78.12 74 GLY A N 1
ATOM 531 C CA . GLY A 1 74 ? 17.775 2.309 -18.373 1.00 78.12 74 GLY A CA 1
ATOM 532 C C . GLY A 1 74 ? 19.182 2.303 -18.993 1.00 78.12 74 GLY A C 1
ATOM 533 O O . GLY A 1 74 ? 20.177 2.636 -18.338 1.00 78.12 74 GLY A O 1
ATOM 534 N N . PRO A 1 75 ? 19.295 1.925 -20.278 1.00 75.44 75 PRO A N 1
ATOM 535 C CA . PRO A 1 75 ? 20.573 1.870 -20.980 1.00 75.44 75 PRO A CA 1
ATOM 536 C C . PRO A 1 75 ? 21.382 3.172 -20.883 1.00 75.44 75 PRO A C 1
ATOM 538 O O . PRO A 1 75 ? 20.856 4.269 -21.069 1.00 75.44 75 PRO A O 1
ATOM 541 N N . GLY A 1 76 ? 22.677 3.051 -20.576 1.00 74.94 76 GLY A N 1
ATOM 542 C CA . GLY A 1 76 ? 23.560 4.206 -20.370 1.00 74.94 76 GLY A CA 1
ATOM 543 C C . GLY A 1 76 ? 23.265 5.012 -19.098 1.00 74.94 76 GLY A C 1
ATOM 544 O O . GLY A 1 76 ? 23.720 6.148 -18.993 1.00 74.94 76 GLY A O 1
ATOM 545 N N . GLY A 1 77 ? 22.499 4.454 -18.154 1.00 77.81 77 GLY A N 1
ATOM 546 C CA . GLY A 1 77 ? 22.091 5.136 -16.925 1.00 77.81 77 GLY A CA 1
ATOM 547 C C . GLY A 1 77 ? 20.955 6.144 -17.126 1.00 77.81 77 GLY A C 1
ATOM 548 O O . GLY A 1 77 ? 20.697 6.955 -16.240 1.00 77.81 77 GLY A O 1
ATOM 549 N N . VAL A 1 78 ? 20.300 6.136 -18.293 1.00 80.50 78 VAL A N 1
ATOM 550 C CA . VAL A 1 78 ? 19.251 7.098 -18.646 1.00 80.50 78 VAL A CA 1
ATOM 551 C C . VAL A 1 78 ? 17.883 6.438 -18.555 1.00 80.50 78 VAL A C 1
ATOM 553 O O . VAL A 1 78 ? 17.664 5.358 -19.103 1.00 80.50 78 VAL A O 1
ATOM 556 N N . GLY A 1 79 ? 16.946 7.130 -17.906 1.00 83.50 79 GLY A N 1
ATOM 557 C CA . GLY A 1 79 ? 15.583 6.647 -17.718 1.00 83.50 79 GLY A CA 1
ATOM 558 C C . GLY A 1 79 ? 15.480 5.528 -16.684 1.00 83.50 79 GLY A C 1
ATOM 559 O O . GLY A 1 79 ? 16.448 5.188 -16.006 1.00 83.50 79 GLY A O 1
ATOM 560 N N . GLU A 1 80 ? 14.288 4.959 -16.568 1.00 86.31 80 GLU A N 1
ATOM 561 C CA . GLU A 1 80 ? 13.958 3.931 -15.583 1.00 86.31 80 GLU A CA 1
ATOM 562 C C . GLU A 1 80 ? 13.146 2.822 -16.237 1.00 86.31 80 GLU A C 1
ATOM 564 O O . GLU A 1 80 ? 12.269 3.082 -17.063 1.00 86.31 80 GLU A O 1
ATOM 569 N N . ARG A 1 81 ? 13.447 1.579 -15.872 1.00 87.50 81 ARG A N 1
ATOM 570 C CA . ARG A 1 81 ? 12.779 0.386 -16.385 1.00 87.50 81 ARG A CA 1
ATOM 571 C C . ARG A 1 81 ? 12.153 -0.402 -15.250 1.00 87.50 81 ARG A C 1
ATOM 573 O O . ARG A 1 81 ? 12.808 -0.637 -14.237 1.00 87.50 81 ARG A O 1
ATOM 580 N N . ALA A 1 82 ? 10.921 -0.856 -15.451 1.00 90.44 82 ALA A N 1
ATOM 581 C CA . ALA A 1 82 ? 10.225 -1.712 -14.504 1.00 90.44 82 ALA A CA 1
ATOM 582 C C . ALA A 1 82 ? 10.816 -3.125 -14.527 1.00 90.44 82 ALA A C 1
ATOM 584 O O . ALA A 1 82 ? 10.930 -3.756 -15.585 1.00 90.44 82 ALA A O 1
ATOM 585 N N . VAL A 1 83 ? 11.153 -3.642 -13.349 1.00 91.00 83 VAL A N 1
ATOM 586 C CA . VAL A 1 83 ? 11.715 -4.979 -13.169 1.00 91.00 83 VAL A CA 1
ATOM 587 C C . VAL A 1 83 ? 11.170 -5.640 -11.904 1.00 91.00 83 VAL A C 1
ATOM 589 O O . VAL A 1 83 ? 10.611 -4.982 -11.027 1.00 91.00 83 VAL A O 1
ATOM 592 N N . ALA A 1 84 ? 11.321 -6.955 -11.827 1.00 93.06 84 ALA A N 1
ATOM 593 C CA . ALA A 1 84 ? 11.130 -7.713 -10.603 1.00 93.06 84 ALA A CA 1
ATOM 594 C C . ALA A 1 84 ? 12.502 -8.105 -10.051 1.00 93.06 84 ALA A C 1
ATOM 596 O O . ALA A 1 84 ? 13.371 -8.492 -10.820 1.00 93.06 84 ALA A O 1
ATOM 597 N N . PHE A 1 85 ? 12.687 -8.036 -8.745 1.00 91.62 85 PHE A N 1
ATOM 598 C CA . PHE A 1 85 ? 13.891 -8.434 -8.032 1.00 91.62 85 PHE A CA 1
ATOM 599 C C . PHE A 1 85 ? 13.626 -9.713 -7.258 1.00 91.62 85 PHE A C 1
ATOM 601 O O . PHE A 1 85 ? 12.641 -9.790 -6.527 1.00 91.62 85 PHE A O 1
ATOM 608 N N . GLU A 1 86 ? 14.506 -10.700 -7.370 1.00 93.44 86 GLU A N 1
ATOM 609 C CA . GLU A 1 86 ? 14.486 -11.851 -6.474 1.00 93.44 86 GLU A CA 1
ATOM 610 C C . GLU A 1 86 ? 14.856 -11.412 -5.054 1.00 93.44 86 GLU A C 1
ATOM 612 O O . GLU A 1 86 ? 15.985 -11.004 -4.799 1.00 93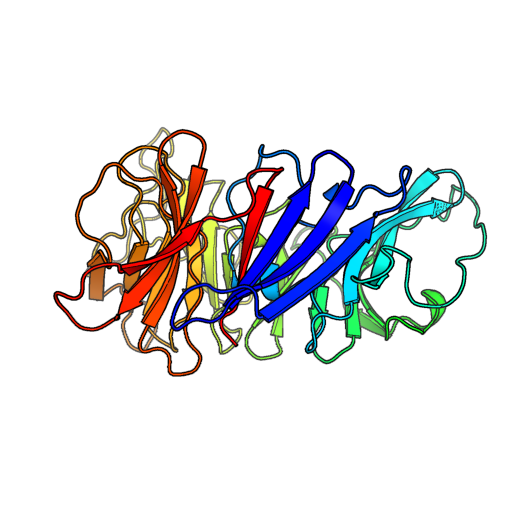.44 86 GLU A O 1
ATOM 617 N N . VAL A 1 87 ? 13.938 -11.560 -4.097 1.00 91.50 87 VAL A N 1
ATOM 618 C CA . VAL A 1 87 ? 14.122 -11.094 -2.706 1.00 91.50 87 VAL A CA 1
ATOM 619 C C . VAL A 1 87 ? 15.350 -11.724 -2.035 1.00 91.50 87 VAL A C 1
ATOM 621 O O . VAL A 1 87 ? 16.005 -11.095 -1.213 1.00 91.50 87 VAL A O 1
ATOM 624 N N . ARG A 1 88 ? 15.693 -12.965 -2.401 1.00 92.62 88 ARG A N 1
ATOM 625 C CA . ARG A 1 88 ? 16.833 -13.706 -1.832 1.00 92.62 88 ARG A CA 1
ATOM 626 C C . ARG A 1 88 ? 18.192 -13.257 -2.367 1.00 92.62 88 ARG A C 1
ATOM 628 O O . ARG A 1 88 ? 19.195 -13.437 -1.693 1.00 92.62 88 ARG A O 1
ATOM 635 N N . THR A 1 89 ? 18.260 -12.798 -3.610 1.00 90.88 89 THR A N 1
ATOM 636 C CA . THR A 1 89 ? 19.544 -12.479 -4.259 1.00 90.88 89 THR A CA 1
ATOM 637 C C . THR A 1 89 ? 19.710 -10.986 -4.498 1.00 90.88 89 THR A C 1
ATOM 639 O O . THR A 1 89 ? 20.825 -10.544 -4.741 1.00 90.88 89 THR A O 1
ATOM 642 N N . GLY A 1 90 ? 18.613 -10.225 -4.448 1.00 88.31 90 GLY A N 1
ATOM 643 C CA . GLY A 1 90 ? 18.545 -8.827 -4.853 1.00 88.31 90 GLY A CA 1
ATOM 644 C C . GLY A 1 90 ? 18.694 -8.616 -6.362 1.00 88.31 90 GLY A C 1
ATOM 645 O O . GLY A 1 90 ? 18.674 -7.477 -6.819 1.00 88.31 90 GLY A O 1
ATOM 646 N N . LEU A 1 91 ? 18.834 -9.682 -7.158 1.00 89.19 91 LEU A N 1
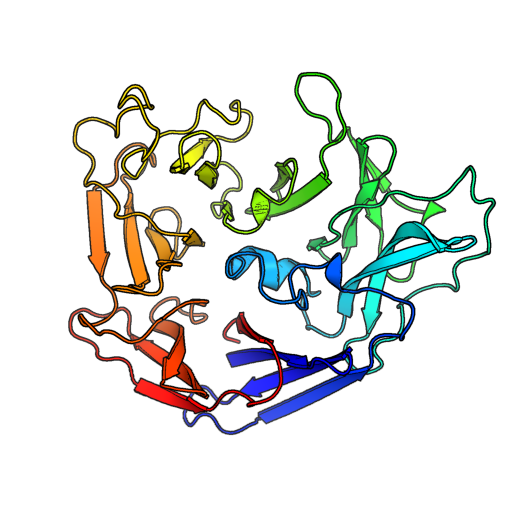ATOM 647 C CA . LEU A 1 91 ? 19.085 -9.577 -8.593 1.00 89.19 91 LEU A CA 1
ATOM 648 C C . LEU A 1 91 ? 17.780 -9.436 -9.391 1.00 89.19 91 LEU A C 1
ATOM 650 O O . LEU A 1 91 ? 16.762 -10.025 -9.014 1.00 89.19 91 LEU A O 1
ATOM 654 N N . PRO A 1 92 ? 17.798 -8.700 -10.517 1.00 89.06 92 PRO A N 1
ATOM 655 C CA . PRO A 1 92 ? 16.697 -8.684 -11.471 1.00 89.06 92 PRO A CA 1
ATOM 656 C C . PRO A 1 92 ? 16.311 -10.091 -11.948 1.00 89.06 92 PRO A C 1
ATOM 658 O O . PRO A 1 92 ? 17.158 -10.858 -12.400 1.00 89.06 92 PRO A O 1
ATOM 661 N N . ALA A 1 93 ? 15.021 -10.405 -11.893 1.00 90.25 93 ALA A N 1
ATOM 662 C CA . ALA A 1 93 ? 14.428 -11.589 -12.490 1.00 90.25 93 ALA A CA 1
ATOM 663 C C . ALA A 1 93 ? 14.090 -11.333 -13.968 1.00 90.25 93 ALA A C 1
ATOM 665 O O . ALA A 1 93 ? 13.556 -10.278 -14.325 1.00 90.25 93 ALA A O 1
ATOM 666 N N . GLY A 1 94 ? 14.354 -12.334 -14.810 1.00 85.00 94 GLY A N 1
ATOM 667 C CA . GLY A 1 94 ? 14.086 -12.297 -16.247 1.00 85.00 94 GLY A CA 1
ATOM 668 C C . GLY A 1 94 ? 15.341 -12.124 -17.106 1.00 85.00 94 GLY A C 1
ATOM 669 O O . GLY A 1 94 ? 16.458 -12.213 -16.596 1.00 85.00 94 GLY A O 1
ATOM 670 N N . PRO A 1 95 ? 15.177 -11.967 -18.431 1.00 78.75 95 PRO A N 1
ATOM 671 C CA . PRO A 1 95 ? 16.297 -11.900 -19.356 1.00 78.75 95 PRO A CA 1
ATOM 672 C C . PRO A 1 95 ? 17.169 -10.683 -19.067 1.00 78.75 95 PRO A C 1
ATOM 674 O O . PRO A 1 95 ? 16.667 -9.619 -18.691 1.00 78.75 95 PRO A O 1
ATOM 677 N N . GLU A 1 96 ? 18.473 -10.839 -19.305 1.00 75.56 96 GLU A N 1
ATOM 678 C CA . GLU A 1 96 ? 19.375 -9.698 -19.335 1.00 75.56 96 GLU A CA 1
ATOM 679 C C . GLU A 1 96 ? 18.848 -8.666 -20.325 1.00 75.56 96 GLU A C 1
ATOM 681 O O . GLU A 1 96 ? 18.416 -8.964 -21.441 1.00 75.56 96 GLU A O 1
ATOM 686 N N . LEU A 1 97 ? 18.844 -7.429 -19.864 1.00 66.44 97 LEU A N 1
ATOM 687 C CA . LEU A 1 97 ? 18.296 -6.326 -20.609 1.00 66.44 97 LEU A CA 1
ATOM 688 C C . LEU A 1 97 ? 19.387 -5.795 -21.532 1.00 66.44 97 LEU A C 1
ATOM 690 O O . LEU A 1 97 ? 20.387 -5.255 -21.060 1.00 66.44 97 LEU A O 1
ATOM 694 N N . GLU A 1 98 ? 19.195 -5.951 -22.841 1.00 64.94 98 GLU A N 1
ATOM 695 C CA . GLU A 1 98 ? 20.149 -5.440 -23.823 1.00 64.94 98 GLU A CA 1
ATOM 696 C C . GLU A 1 98 ? 20.334 -3.920 -23.687 1.00 64.94 98 GLU A C 1
ATOM 698 O O . GLU A 1 98 ? 19.412 -3.160 -23.351 1.00 64.94 98 GLU A O 1
ATOM 703 N N . SER A 1 99 ? 21.556 -3.471 -23.965 1.00 58.06 99 SER A N 1
ATOM 704 C CA . SER A 1 99 ? 21.905 -2.060 -24.019 1.00 58.06 99 SER A CA 1
ATOM 705 C C . SER A 1 99 ? 21.224 -1.389 -25.218 1.00 58.06 99 SER A C 1
ATOM 707 O O . SER A 1 99 ? 21.584 -1.594 -26.372 1.00 58.06 99 SER A O 1
ATOM 709 N N . GLY A 1 100 ? 20.222 -0.558 -24.938 1.00 64.19 100 GLY A N 1
ATOM 710 C CA . GLY A 1 100 ? 19.609 0.350 -25.909 1.00 64.19 100 GLY A CA 1
ATOM 711 C C . GLY A 1 100 ? 20.328 1.701 -26.026 1.00 64.19 100 GLY A C 1
ATOM 712 O O . GLY A 1 100 ? 21.241 2.025 -25.266 1.00 64.19 100 GLY A O 1
ATOM 713 N N . SER A 1 101 ? 19.885 2.524 -26.976 1.00 65.75 101 SER A N 1
ATOM 714 C CA . SER A 1 101 ? 20.303 3.927 -27.080 1.00 65.75 101 SER A CA 1
ATOM 715 C C . SER A 1 101 ? 19.680 4.766 -25.952 1.00 65.75 101 SER A C 1
ATOM 717 O O . SER A 1 101 ? 18.502 4.571 -25.647 1.00 65.75 101 SER A O 1
ATOM 719 N N . PRO A 1 102 ? 20.385 5.767 -25.383 1.00 68.75 102 PRO A N 1
ATOM 720 C CA . PRO A 1 102 ? 19.799 6.712 -24.427 1.00 68.75 102 PRO A CA 1
ATOM 721 C C . PRO A 1 102 ? 18.556 7.459 -24.944 1.00 68.75 102 PRO A C 1
ATOM 723 O O . PRO A 1 102 ? 17.727 7.897 -24.151 1.00 68.75 102 PRO A O 1
ATOM 726 N N . ALA A 1 103 ? 18.401 7.618 -26.264 1.00 64.25 103 ALA A N 1
ATOM 727 C CA . ALA A 1 103 ? 17.216 8.254 -26.853 1.00 64.25 103 ALA A CA 1
ATOM 728 C C . ALA A 1 103 ? 15.932 7.429 -26.626 1.00 64.25 103 ALA A C 1
ATOM 730 O O . ALA A 1 103 ? 14.849 7.994 -26.427 1.00 64.25 103 ALA A O 1
ATOM 731 N N . ASP A 1 104 ? 16.091 6.106 -26.563 1.00 70.25 104 ASP A N 1
ATOM 732 C CA . ASP A 1 104 ? 15.041 5.113 -26.335 1.00 70.25 104 ASP A CA 1
ATOM 733 C C . ASP A 1 104 ? 14.934 4.735 -24.850 1.00 70.25 104 ASP A C 1
ATOM 735 O O . ASP A 1 104 ? 14.356 3.705 -24.496 1.00 70.25 104 ASP A O 1
ATOM 739 N N . ALA A 1 105 ? 15.507 5.563 -23.966 1.00 74.69 105 ALA A N 1
ATOM 740 C CA . ALA A 1 105 ? 15.477 5.335 -22.535 1.00 74.69 105 ALA A CA 1
ATOM 741 C C . ALA A 1 105 ? 14.024 5.165 -22.046 1.00 74.69 105 ALA A C 1
ATOM 743 O O . ALA A 1 105 ? 13.180 6.044 -22.302 1.00 74.69 105 ALA A O 1
ATOM 744 N N . PRO A 1 106 ? 13.723 4.047 -21.359 1.00 79.88 106 PRO A N 1
ATOM 745 C CA . PRO A 1 106 ? 12.411 3.809 -20.785 1.00 79.88 106 PRO A CA 1
ATOM 746 C C . PRO A 1 106 ? 12.141 4.826 -19.673 1.00 79.88 106 PRO A C 1
ATOM 748 O O . PRO A 1 106 ? 13.052 5.424 -19.102 1.00 79.88 106 PRO A O 1
ATOM 751 N N . ARG A 1 107 ? 10.866 5.047 -19.376 1.00 86.12 107 ARG A N 1
ATOM 752 C CA . ARG A 1 107 ? 10.436 5.849 -18.226 1.00 86.12 107 ARG A CA 1
ATOM 753 C C . ARG A 1 107 ? 9.281 5.122 -17.562 1.00 86.12 107 ARG A C 1
ATOM 755 O O . ARG A 1 107 ? 8.179 5.647 -17.467 1.00 86.12 107 ARG A O 1
ATOM 762 N N . ASP A 1 108 ? 9.553 3.871 -17.222 1.00 88.94 108 ASP A N 1
ATOM 763 C CA . ASP A 1 108 ? 8.597 2.996 -16.577 1.00 88.94 108 ASP A CA 1
ATOM 764 C C . ASP A 1 108 ? 8.463 3.416 -15.118 1.00 88.94 108 ASP A C 1
ATOM 766 O O . ASP A 1 108 ? 9.458 3.525 -14.396 1.00 88.94 108 ASP A O 1
ATOM 770 N N . SER A 1 109 ? 7.238 3.650 -14.674 1.00 85.62 109 SER A N 1
ATOM 771 C CA . SER A 1 109 ? 6.967 4.208 -13.358 1.00 85.62 109 SER A CA 1
ATOM 772 C C . SER A 1 109 ? 6.217 3.226 -12.453 1.00 85.62 109 SER A C 1
ATOM 774 O O . SER A 1 109 ? 5.385 2.441 -12.913 1.00 85.62 109 SER A O 1
ATOM 776 N N . TYR A 1 110 ? 6.581 3.276 -11.163 1.00 83.25 110 TYR A N 1
ATOM 777 C CA . TYR A 1 110 ? 5.974 2.596 -10.007 1.00 83.25 110 TYR A CA 1
ATOM 778 C C . TYR A 1 110 ? 5.372 1.214 -10.300 1.00 83.25 110 TYR A C 1
ATOM 780 O O . TYR A 1 110 ? 4.151 1.043 -10.276 1.00 83.25 110 TYR A O 1
ATOM 788 N N . PRO A 1 111 ? 6.228 0.221 -10.598 1.00 91.81 111 PRO A N 1
ATOM 789 C CA . PRO A 1 111 ? 5.752 -1.104 -10.920 1.00 91.81 111 PRO A CA 1
ATOM 790 C C . PRO A 1 111 ? 5.166 -1.814 -9.702 1.00 91.81 111 PRO A C 1
ATOM 792 O O . PRO A 1 111 ? 5.676 -1.695 -8.588 1.00 91.81 111 PRO A O 1
ATOM 795 N N . VAL A 1 112 ? 4.129 -2.608 -9.948 1.00 94.12 112 VAL A N 1
ATOM 796 C CA . VAL A 1 112 ? 3.443 -3.430 -8.945 1.00 94.12 112 VAL A CA 1
ATOM 797 C C . VAL A 1 112 ? 3.120 -4.807 -9.514 1.00 94.12 112 VAL A C 1
ATOM 799 O O . VAL A 1 112 ? 3.013 -4.992 -10.725 1.00 94.12 112 VAL A O 1
ATOM 802 N N . PHE A 1 113 ? 2.923 -5.779 -8.637 1.00 96.12 113 PHE A N 1
ATOM 803 C CA . PHE A 1 113 ? 2.399 -7.090 -8.973 1.00 96.12 113 PHE A CA 1
ATOM 804 C C . PHE A 1 113 ? 0.876 -7.125 -8.892 1.00 96.12 113 PHE A C 1
ATOM 806 O O . PHE A 1 113 ? 0.271 -6.713 -7.901 1.00 96.12 113 PHE A O 1
ATOM 813 N N . HIS A 1 114 ? 0.254 -7.704 -9.917 1.00 96.31 114 HIS A N 1
ATOM 814 C CA . HIS A 1 114 ? -1.162 -8.050 -9.898 1.00 96.31 114 HIS A CA 1
ATOM 815 C C . HIS A 1 114 ? -1.424 -9.269 -10.784 1.00 96.31 114 HIS A C 1
ATOM 817 O O . HIS A 1 114 ? -1.042 -9.279 -11.953 1.00 96.31 114 HIS A O 1
ATOM 823 N N . GLU A 1 115 ? -2.064 -10.298 -10.217 1.00 95.50 115 GLU A N 1
ATOM 824 C CA . GLU A 1 115 ? -2.352 -11.574 -10.899 1.00 95.50 115 GLU A CA 1
ATOM 825 C C . GLU A 1 115 ? -1.099 -12.230 -11.523 1.00 95.50 115 GLU A C 1
ATOM 827 O O . GLU A 1 115 ? -1.151 -12.796 -12.611 1.00 95.50 115 GLU A O 1
ATOM 832 N N . GLY A 1 116 ? 0.048 -12.129 -10.839 1.00 95.31 116 GLY A N 1
ATOM 833 C CA . GLY A 1 116 ? 1.334 -12.698 -11.273 1.00 95.31 116 GLY A CA 1
ATOM 834 C C . GLY A 1 116 ? 2.106 -11.858 -12.299 1.00 95.31 116 GLY A C 1
ATOM 835 O O . GLY A 1 116 ? 3.313 -12.033 -12.443 1.00 95.31 116 GLY A O 1
ATOM 836 N N . ASP A 1 117 ? 1.449 -10.904 -12.954 1.00 97.31 117 ASP A N 1
ATOM 837 C CA . ASP A 1 117 ? 2.091 -9.959 -13.865 1.00 97.31 117 ASP A CA 1
ATOM 838 C C . ASP A 1 117 ? 2.769 -8.814 -13.093 1.00 97.31 117 ASP A C 1
ATOM 840 O O . ASP A 1 117 ? 2.254 -8.331 -12.082 1.00 97.31 117 ASP A O 1
ATOM 844 N N . LEU A 1 118 ? 3.876 -8.315 -13.644 1.00 96.19 118 LEU A N 1
ATOM 845 C CA . LEU A 1 118 ? 4.461 -7.015 -13.340 1.00 96.19 118 LEU A CA 1
ATOM 846 C C . LEU A 1 118 ? 3.760 -5.939 -14.181 1.00 96.19 118 LEU A C 1
ATOM 848 O O . LEU A 1 118 ? 3.868 -5.930 -15.412 1.00 96.19 118 LEU A O 1
ATOM 852 N N . TRP A 1 119 ? 3.052 -5.032 -13.517 1.00 96.94 119 TRP A N 1
ATOM 853 C CA . TRP A 1 119 ? 2.331 -3.905 -14.104 1.00 96.94 119 TRP A CA 1
ATOM 854 C C . TRP A 1 119 ? 3.089 -2.607 -13.887 1.00 96.94 119 TRP A C 1
ATOM 856 O O . TRP A 1 119 ? 3.684 -2.425 -12.833 1.00 96.94 119 TRP A O 1
ATOM 866 N N . TYR A 1 120 ? 3.058 -1.709 -14.866 1.00 94.44 120 TYR A N 1
ATOM 867 C CA . TYR A 1 120 ? 3.728 -0.408 -14.811 1.00 94.44 120 TYR A CA 1
ATOM 868 C C . TYR A 1 120 ? 3.139 0.541 -15.854 1.00 94.44 120 TYR A C 1
ATOM 870 O O . TYR A 1 120 ? 2.442 0.105 -16.776 1.00 94.44 120 TYR A O 1
ATOM 878 N N . ILE A 1 121 ? 3.418 1.836 -15.725 1.00 93.88 121 ILE A N 1
ATOM 879 C CA . ILE A 1 121 ? 3.095 2.823 -16.760 1.00 93.88 121 ILE A CA 1
ATOM 880 C C . ILE A 1 121 ? 4.381 3.173 -17.500 1.00 93.88 121 ILE A C 1
ATOM 882 O O . ILE A 1 121 ? 5.388 3.454 -16.862 1.00 93.88 121 ILE A O 1
ATOM 886 N N . ASP A 1 122 ? 4.369 3.097 -18.829 1.00 93.12 122 ASP A N 1
ATOM 887 C CA . ASP A 1 122 ? 5.542 3.416 -19.646 1.00 93.12 122 ASP A CA 1
ATOM 888 C C . ASP A 1 122 ? 5.643 4.913 -19.987 1.00 93.12 122 ASP A C 1
ATOM 890 O O . ASP A 1 122 ? 4.746 5.718 -19.726 1.00 93.12 122 ASP A O 1
ATOM 894 N N . ARG A 1 123 ? 6.747 5.289 -20.642 1.00 89.06 123 ARG A N 1
ATOM 895 C CA . ARG A 1 123 ? 7.033 6.670 -21.068 1.00 89.06 123 ARG A CA 1
ATOM 896 C C . ARG A 1 123 ? 5.920 7.311 -21.902 1.00 89.06 123 ARG A C 1
ATOM 898 O O . ARG A 1 123 ? 5.794 8.534 -21.892 1.00 89.06 123 ARG A O 1
ATOM 905 N N . ALA A 1 124 ? 5.162 6.516 -22.653 1.00 90.12 124 ALA A N 1
ATOM 906 C CA . ALA A 1 124 ? 4.085 6.995 -23.513 1.00 90.12 124 ALA A CA 1
ATOM 907 C C . ALA A 1 124 ? 2.749 7.127 -22.760 1.00 90.12 124 ALA A C 1
ATOM 909 O O . ALA A 1 124 ? 1.711 7.336 -23.390 1.00 90.12 124 ALA A O 1
ATOM 910 N N . GLY A 1 125 ? 2.754 6.970 -21.431 1.00 92.75 125 GLY A N 1
ATOM 911 C CA . GLY A 1 125 ? 1.539 6.957 -20.631 1.00 92.75 125 GLY A CA 1
ATOM 912 C C . GLY A 1 125 ? 0.660 5.766 -20.993 1.00 92.75 125 GLY A C 1
ATOM 913 O O . GLY A 1 125 ? -0.560 5.903 -21.065 1.00 92.75 125 GLY A O 1
ATOM 914 N N . ARG A 1 126 ? 1.243 4.601 -21.305 1.00 95.62 126 ARG A N 1
ATOM 915 C CA . ARG A 1 126 ? 0.490 3.358 -21.517 1.00 95.62 126 ARG A CA 1
ATOM 916 C C . ARG A 1 126 ? 0.618 2.482 -20.290 1.00 95.62 126 ARG A C 1
ATOM 918 O O . ARG A 1 126 ? 1.715 2.264 -19.788 1.00 95.62 126 ARG A O 1
ATOM 925 N N . LEU A 1 127 ? -0.505 1.932 -19.840 1.00 96.62 127 LEU A N 1
ATOM 926 C CA . LEU A 1 127 ? -0.482 0.871 -18.848 1.00 96.62 127 LEU A CA 1
ATOM 927 C C . LEU A 1 127 ? 0.012 -0.407 -19.527 1.00 96.62 127 LEU A C 1
ATOM 929 O O . LEU A 1 127 ? -0.544 -0.847 -20.538 1.00 96.62 127 LEU A O 1
ATOM 933 N N . ARG A 1 128 ? 1.055 -1.005 -18.967 1.00 97.19 128 ARG A N 1
ATOM 934 C CA . ARG A 1 128 ? 1.695 -2.216 -19.470 1.00 97.19 128 ARG A CA 1
ATOM 935 C C . ARG A 1 128 ? 1.649 -3.309 -18.413 1.00 97.19 128 ARG A C 1
ATOM 937 O O . ARG A 1 128 ? 1.593 -3.031 -17.218 1.00 97.19 128 ARG A O 1
ATOM 944 N N . SER A 1 129 ? 1.671 -4.558 -18.865 1.00 97.62 129 SER A N 1
ATOM 945 C CA . SER A 1 129 ? 1.814 -5.722 -17.985 1.00 97.62 129 SER A CA 1
ATOM 946 C C . SER A 1 129 ? 2.618 -6.818 -18.671 1.00 97.62 129 SER A C 1
ATOM 948 O O . SER A 1 129 ? 2.353 -7.114 -19.843 1.00 97.62 129 SER A O 1
ATOM 950 N N . ARG A 1 130 ? 3.516 -7.481 -17.950 1.00 96.75 130 ARG A N 1
ATOM 951 C CA . ARG A 1 130 ? 4.247 -8.659 -18.438 1.00 96.75 130 ARG A CA 1
ATOM 952 C C . ARG A 1 130 ? 4.515 -9.634 -17.302 1.00 96.75 130 ARG A C 1
ATOM 954 O O . ARG A 1 130 ? 4.592 -9.214 -16.155 1.00 96.75 130 ARG A O 1
ATOM 961 N N . LEU A 1 131 ? 4.731 -10.904 -17.628 1.00 96.75 131 LEU A N 1
ATOM 962 C CA . LEU A 1 131 ? 5.352 -11.814 -16.670 1.00 96.75 131 LEU A CA 1
ATOM 963 C C . LEU A 1 131 ? 6.802 -11.359 -16.411 1.00 96.75 131 LEU A C 1
ATOM 965 O O . LEU A 1 131 ? 7.458 -10.913 -17.363 1.00 96.75 131 LEU A O 1
ATOM 969 N N . PRO A 1 132 ? 7.306 -11.437 -15.168 1.00 94.56 132 PRO A N 1
ATOM 970 C CA . PRO A 1 132 ? 8.667 -11.023 -14.819 1.00 94.56 132 PRO A CA 1
ATOM 971 C C . PRO A 1 132 ? 9.758 -11.619 -15.711 1.00 94.56 132 PRO A C 1
ATOM 973 O O . PRO A 1 132 ? 10.673 -10.908 -16.125 1.00 94.56 132 PRO A O 1
ATOM 976 N N . GLU A 1 133 ? 9.620 -12.899 -16.052 1.00 93.50 133 GLU A N 1
ATOM 977 C CA . GLU A 1 133 ? 10.555 -13.675 -16.862 1.00 93.50 133 GLU A CA 1
ATOM 978 C C . GLU A 1 133 ? 10.531 -13.329 -18.354 1.00 93.50 133 GLU A C 1
ATOM 980 O O . GLU A 1 133 ? 11.413 -13.755 -19.097 1.00 93.50 133 GLU A O 1
ATOM 985 N N . ASN A 1 134 ? 9.541 -12.564 -18.813 1.00 93.25 134 ASN A N 1
ATOM 986 C CA . ASN A 1 134 ? 9.435 -12.196 -20.216 1.00 93.25 134 ASN A CA 1
ATOM 987 C C . ASN A 1 134 ? 10.127 -10.852 -20.487 1.00 93.25 134 ASN A C 1
ATOM 989 O O . ASN A 1 134 ? 10.048 -9.945 -19.658 1.00 93.25 134 ASN A O 1
ATOM 993 N N . PRO A 1 135 ? 10.739 -10.656 -21.666 1.00 88.75 135 PRO A N 1
ATOM 994 C CA . PRO A 1 135 ? 11.409 -9.401 -22.003 1.00 88.75 135 PRO A CA 1
ATOM 995 C C . PRO A 1 135 ? 10.414 -8.219 -22.092 1.00 88.75 135 PRO A C 1
ATOM 997 O O . PRO A 1 135 ? 9.234 -8.446 -22.385 1.00 88.75 135 PRO A O 1
ATOM 1000 N N . PRO A 1 136 ? 10.830 -6.957 -21.855 1.00 86.50 136 PRO A N 1
ATOM 1001 C CA . PRO A 1 136 ? 9.941 -5.785 -21.887 1.00 86.50 136 PRO A CA 1
ATOM 1002 C C . PRO A 1 136 ? 9.130 -5.627 -23.181 1.00 86.50 136 PRO A C 1
ATOM 1004 O O . PRO A 1 136 ? 7.988 -5.176 -23.150 1.00 86.50 136 PRO A O 1
ATOM 1007 N N . GLU A 1 137 ? 9.682 -6.052 -24.315 1.00 88.00 137 GLU A N 1
ATOM 1008 C CA . GLU A 1 137 ? 9.059 -5.991 -25.642 1.00 88.00 137 GLU A CA 1
ATOM 1009 C C . GLU A 1 137 ? 7.819 -6.892 -25.746 1.00 88.00 137 GLU A C 1
ATOM 1011 O O . GLU A 1 137 ? 6.950 -6.671 -26.588 1.00 88.00 137 GLU A O 1
ATOM 1016 N N . SER A 1 138 ? 7.707 -7.893 -24.867 1.00 91.88 138 SER A N 1
ATOM 1017 C CA . SER A 1 138 ? 6.536 -8.770 -24.762 1.00 91.88 138 SER A CA 1
ATOM 1018 C C . SER A 1 138 ? 5.378 -8.162 -23.961 1.00 91.88 138 SER A C 1
ATOM 1020 O O . SER A 1 138 ? 4.325 -8.793 -23.824 1.00 91.88 138 SER A O 1
ATOM 1022 N N . ALA A 1 139 ? 5.560 -6.964 -23.393 1.00 95.12 139 ALA A N 1
ATOM 1023 C CA . ALA A 1 139 ? 4.566 -6.357 -22.527 1.00 95.12 139 ALA A CA 1
ATOM 1024 C C . ALA A 1 139 ? 3.244 -6.113 -23.261 1.00 95.12 139 ALA A C 1
ATOM 1026 O O . ALA A 1 139 ? 3.175 -5.516 -24.339 1.00 95.12 139 ALA A O 1
ATOM 1027 N N . ARG A 1 140 ? 2.160 -6.557 -22.625 1.00 97.69 140 ARG A N 1
ATOM 1028 C CA . ARG A 1 140 ? 0.797 -6.367 -23.114 1.00 97.69 140 ARG A CA 1
ATOM 1029 C C . ARG A 1 140 ? 0.380 -4.921 -22.887 1.00 97.69 140 ARG A C 1
ATOM 1031 O O . ARG A 1 140 ? 0.526 -4.403 -21.781 1.00 97.69 140 ARG A O 1
ATOM 1038 N N . ASP A 1 141 ? -0.173 -4.289 -23.919 1.00 97.12 141 ASP A N 1
ATOM 1039 C CA . ASP A 1 141 ? -0.826 -2.986 -23.795 1.00 97.12 141 ASP A CA 1
ATOM 1040 C C . ASP A 1 141 ? -2.182 -3.143 -23.098 1.00 97.12 141 ASP A C 1
ATOM 1042 O O . ASP A 1 141 ? -3.019 -3.947 -23.514 1.00 97.12 141 ASP A O 1
ATOM 1046 N N . ARG A 1 142 ? -2.397 -2.375 -22.033 1.00 97.06 142 ARG A N 1
ATOM 1047 C CA . ARG A 1 142 ? -3.622 -2.379 -21.224 1.00 97.06 142 ARG A CA 1
ATOM 1048 C C . ARG A 1 142 ? -4.404 -1.076 -21.361 1.00 97.06 142 ARG A C 1
ATOM 1050 O O . ARG A 1 142 ? -5.396 -0.876 -20.662 1.00 97.06 142 ARG A O 1
ATOM 1057 N N . GLY A 1 143 ? -3.997 -0.222 -22.297 1.00 95.75 143 GLY A N 1
ATOM 1058 C CA . GLY A 1 143 ? -4.659 1.030 -22.617 1.00 95.75 143 GLY A CA 1
ATOM 1059 C C . GLY A 1 143 ? -3.918 2.258 -22.087 1.00 95.75 143 GLY A C 1
ATOM 1060 O O . GLY A 1 143 ? -2.852 2.152 -21.479 1.00 95.75 143 GLY A O 1
ATOM 1061 N N . PRO A 1 144 ? -4.477 3.452 -22.332 1.00 95.31 144 PRO A N 1
ATOM 1062 C CA . PRO A 1 144 ? -3.882 4.699 -21.877 1.00 95.31 144 PRO A CA 1
ATOM 1063 C C . PRO A 1 144 ? -3.925 4.815 -20.347 1.00 95.31 144 PRO A C 1
ATOM 1065 O O . PRO A 1 144 ? -4.889 4.403 -19.702 1.00 95.31 144 PRO A O 1
ATOM 1068 N N . ALA A 1 145 ? -2.893 5.419 -19.782 1.00 93.81 145 ALA A N 1
ATOM 1069 C CA . ALA A 1 145 ? -2.731 5.832 -18.397 1.00 93.81 145 ALA A CA 1
ATOM 1070 C C . ALA A 1 145 ? -2.295 7.301 -18.391 1.00 93.81 145 ALA A C 1
ATOM 1072 O O . ALA A 1 145 ? -1.178 7.641 -18.018 1.00 93.81 145 ALA A O 1
ATOM 1073 N N . VAL A 1 146 ? -3.200 8.150 -18.866 1.00 91.38 146 VAL A N 1
ATOM 1074 C CA . VAL A 1 146 ? -3.048 9.604 -18.908 1.00 91.38 146 VAL A CA 1
ATOM 1075 C C . VAL A 1 146 ? -4.194 10.257 -18.140 1.00 91.38 146 VAL A C 1
ATOM 1077 O O . VAL A 1 146 ? -5.245 9.628 -17.958 1.00 91.38 146 VAL A O 1
ATOM 1080 N N . ASP A 1 147 ? -3.988 11.478 -17.663 1.00 87.19 147 ASP A N 1
ATOM 1081 C CA . ASP A 1 147 ? -5.043 12.293 -17.063 1.00 87.19 147 ASP A CA 1
ATOM 1082 C C . ASP A 1 147 ? -5.973 12.920 -18.124 1.00 87.19 147 ASP A C 1
ATOM 1084 O O . ASP A 1 147 ? -5.939 12.562 -19.306 1.00 87.19 147 ASP A O 1
ATOM 1088 N N . ALA A 1 148 ? -6.867 13.814 -17.689 1.00 84.88 148 ALA A N 1
ATOM 1089 C CA . ALA A 1 148 ? -7.828 14.484 -18.565 1.00 84.88 148 ALA A CA 1
ATOM 1090 C 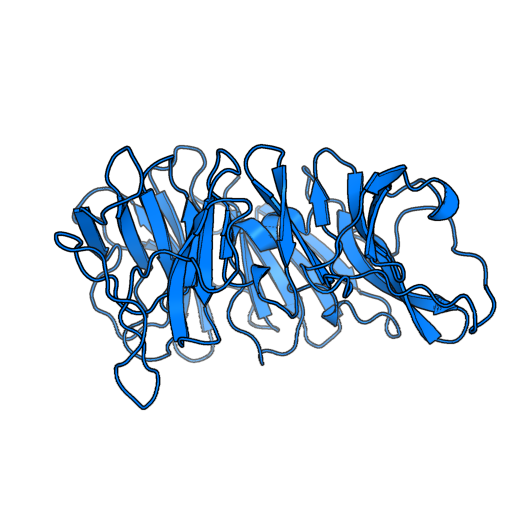C . ALA A 1 148 ? -7.163 15.401 -19.608 1.00 84.88 148 ALA A C 1
ATOM 1092 O O . ALA A 1 148 ? -7.731 15.596 -20.684 1.00 84.88 148 ALA A O 1
ATOM 1093 N N . ASP A 1 149 ? -5.964 15.907 -19.313 1.00 86.50 149 ASP A N 1
ATOM 1094 C CA . ASP A 1 149 ? -5.178 16.764 -20.202 1.00 86.50 149 ASP A CA 1
ATOM 1095 C C . ASP A 1 149 ? -4.282 15.943 -21.147 1.00 86.50 149 ASP A C 1
ATOM 1097 O O . ASP A 1 149 ? -3.655 16.486 -22.057 1.00 86.50 149 ASP A O 1
ATOM 1101 N N . GLY A 1 150 ? -4.264 14.615 -20.986 1.00 87.75 150 GLY A N 1
ATOM 1102 C CA . GLY A 1 150 ? -3.445 13.705 -21.778 1.00 87.75 150 GLY A CA 1
ATOM 1103 C C . GLY A 1 150 ? -2.020 13.544 -21.249 1.00 87.75 150 GLY A C 1
ATOM 1104 O O . GLY A 1 150 ? -1.202 12.912 -21.921 1.00 87.75 150 GLY A O 1
ATOM 1105 N N . GLU A 1 151 ? -1.724 14.053 -20.052 1.00 88.81 151 GLU A N 1
ATOM 1106 C CA . GLU A 1 151 ? -0.413 13.904 -19.429 1.00 88.81 151 GLU A CA 1
ATOM 1107 C C . GLU A 1 151 ? -0.255 12.501 -18.821 1.00 88.81 151 GLU A C 1
ATOM 1109 O O . GLU A 1 151 ? -1.191 11.991 -18.195 1.00 88.81 151 GLU A O 1
ATOM 1114 N N . PRO A 1 152 ? 0.913 11.845 -18.974 1.00 88.12 152 PRO A N 1
ATOM 1115 C CA . PRO A 1 152 ? 1.167 10.537 -18.382 1.00 88.12 152 PRO A CA 1
ATOM 1116 C C . PRO A 1 152 ? 0.978 10.531 -16.863 1.00 88.12 152 PRO A C 1
ATOM 1118 O O . PRO A 1 152 ? 1.580 11.319 -16.133 1.00 88.12 152 PRO A O 1
ATOM 1121 N N . LEU A 1 153 ? 0.176 9.580 -16.392 1.00 89.88 153 LEU A N 1
ATOM 1122 C CA . LEU A 1 153 ? 0.121 9.202 -14.985 1.00 89.88 153 LEU A CA 1
ATOM 1123 C C . LEU A 1 153 ? 1.390 8.420 -14.634 1.00 89.88 153 LEU A C 1
ATOM 1125 O O . LEU A 1 153 ? 2.018 7.818 -15.504 1.00 89.88 153 LEU A O 1
ATOM 1129 N N . SER A 1 154 ? 1.769 8.415 -13.362 1.00 85.75 154 SER A N 1
ATOM 1130 C CA . SER A 1 154 ? 2.997 7.760 -12.909 1.00 85.75 154 SER A CA 1
ATOM 1131 C C . SER A 1 154 ? 2.725 6.492 -12.107 1.00 85.75 154 SER A C 1
ATOM 1133 O O . SER A 1 154 ? 3.569 5.604 -12.084 1.00 85.75 154 SER A O 1
ATOM 1135 N N . GLU A 1 155 ? 1.554 6.335 -11.498 1.00 88.56 155 GLU A N 1
ATOM 1136 C CA . GLU A 1 155 ? 1.326 5.260 -10.529 1.00 88.56 155 GLU A CA 1
ATOM 1137 C C . GLU A 1 155 ? 0.197 4.333 -10.937 1.00 88.56 155 GLU A C 1
ATOM 1139 O O . GLU A 1 155 ? -0.788 4.765 -11.540 1.00 88.56 155 GLU A O 1
ATOM 1144 N N . VAL A 1 156 ? 0.319 3.061 -10.559 1.00 92.69 156 VAL A N 1
ATOM 1145 C CA . VAL A 1 156 ? -0.752 2.077 -10.681 1.00 92.69 156 VAL A CA 1
ATOM 1146 C C . VAL A 1 156 ? -0.859 1.237 -9.411 1.00 92.69 156 VAL A C 1
ATOM 1148 O O . VAL A 1 156 ? 0.138 0.822 -8.833 1.00 92.69 156 VAL A O 1
ATOM 1151 N N . SER A 1 157 ? -2.088 0.977 -8.979 1.00 93.06 157 SER A N 1
ATOM 1152 C CA . SER A 1 157 ? -2.412 0.078 -7.869 1.00 93.06 157 SER A CA 1
ATOM 1153 C C . SER A 1 157 ? -3.760 -0.588 -8.140 1.00 93.06 157 SER A C 1
ATOM 1155 O O . SER A 1 157 ? -4.530 -0.130 -8.986 1.00 93.06 157 SER A O 1
ATOM 1157 N N . PHE A 1 158 ? -4.059 -1.685 -7.458 1.00 93.81 158 PHE A N 1
ATOM 1158 C CA . PHE A 1 158 ? -5.217 -2.524 -7.725 1.00 93.81 158 PHE A CA 1
ATOM 1159 C C . PHE A 1 158 ? -6.102 -2.710 -6.496 1.00 93.81 158 PHE A C 1
ATOM 1161 O O . PHE A 1 158 ? -5.642 -2.896 -5.373 1.00 93.81 158 PHE A O 1
ATOM 1168 N N . GLY A 1 159 ? -7.410 -2.753 -6.737 1.00 93.38 159 GLY A N 1
ATOM 1169 C CA . GLY A 1 159 ? -8.395 -3.255 -5.784 1.00 93.38 159 GLY A CA 1
ATOM 1170 C C . GLY A 1 159 ? -9.563 -3.877 -6.535 1.00 93.38 159 GLY A C 1
ATOM 1171 O O . GLY A 1 159 ? -10.004 -3.339 -7.547 1.00 93.38 159 GLY A O 1
ATOM 1172 N N . GLY A 1 160 ? -10.029 -5.048 -6.100 1.00 91.12 160 GLY A N 1
ATOM 1173 C CA . GLY A 1 160 ? -11.109 -5.771 -6.785 1.00 91.12 160 GLY A CA 1
ATOM 1174 C C . GLY A 1 160 ? -10.820 -6.116 -8.251 1.00 91.12 160 GLY A C 1
ATOM 1175 O O . GLY A 1 160 ? -11.739 -6.087 -9.064 1.00 91.12 160 GLY A O 1
ATOM 1176 N N . GLY A 1 161 ? -9.554 -6.369 -8.611 1.00 93.44 161 GLY A N 1
ATOM 1177 C CA . GLY A 1 161 ? -9.138 -6.640 -9.999 1.00 93.44 161 GLY A CA 1
ATOM 1178 C C . GLY A 1 161 ? -9.107 -5.402 -10.904 1.00 93.44 161 GLY A C 1
ATOM 1179 O O . GLY A 1 161 ? -8.972 -5.504 -12.120 1.00 93.44 161 GLY A O 1
ATOM 1180 N N . VAL A 1 162 ? -9.274 -4.210 -10.331 1.00 93.56 162 VAL A N 1
ATOM 1181 C CA . VAL A 1 162 ? -9.369 -2.955 -11.073 1.00 93.56 162 VAL A CA 1
ATOM 1182 C C . VAL A 1 162 ? -8.132 -2.103 -10.839 1.00 93.56 162 VAL A C 1
ATOM 1184 O O . VAL A 1 162 ? -7.835 -1.752 -9.698 1.00 93.56 162 VAL A O 1
ATOM 1187 N N . ALA A 1 163 ? -7.486 -1.690 -11.932 1.00 94.19 163 ALA A N 1
ATOM 1188 C CA . ALA A 1 163 ? -6.401 -0.717 -11.903 1.00 94.19 163 ALA A CA 1
ATOM 1189 C C . ALA A 1 163 ? -6.913 0.697 -11.568 1.00 94.19 163 ALA A C 1
ATOM 1191 O O . ALA A 1 163 ? -7.775 1.256 -12.262 1.00 94.19 163 ALA A O 1
ATOM 1192 N N . TRP A 1 164 ? -6.324 1.281 -10.535 1.00 93.75 164 TRP A N 1
ATOM 1193 C CA . TRP A 1 164 ? -6.329 2.700 -10.207 1.00 93.75 164 TRP A CA 1
ATOM 1194 C C . TRP A 1 164 ? -5.013 3.312 -10.646 1.00 93.75 164 TRP A C 1
ATOM 1196 O O . TRP A 1 164 ? -3.971 2.677 -10.537 1.00 93.75 164 TRP A O 1
ATOM 1206 N N . ARG A 1 165 ? -5.082 4.528 -11.183 1.00 91.44 165 ARG A N 1
ATOM 1207 C CA . ARG A 1 165 ? -3.928 5.240 -11.727 1.00 91.44 165 ARG A CA 1
ATOM 1208 C C . ARG A 1 165 ? -3.919 6.653 -11.172 1.00 91.44 165 ARG A C 1
ATOM 1210 O O . ARG A 1 165 ? -4.997 7.245 -11.068 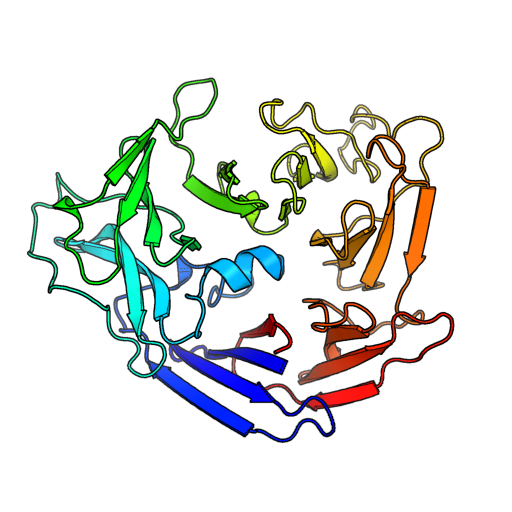1.00 91.44 165 ARG A O 1
ATOM 1217 N N . ALA A 1 166 ? -2.747 7.170 -10.835 1.00 83.69 166 ALA A N 1
ATOM 1218 C CA . ALA A 1 166 ? -2.609 8.524 -10.313 1.00 83.69 166 ALA A CA 1
ATOM 1219 C C . ALA A 1 166 ? -1.287 9.169 -10.733 1.00 83.69 166 ALA A C 1
ATOM 1221 O O . ALA A 1 166 ? -0.429 8.533 -11.351 1.00 83.69 166 ALA A O 1
ATOM 1222 N N . LYS A 1 167 ? -1.171 10.456 -10.420 1.00 79.00 167 LYS A N 1
ATOM 1223 C CA . LYS A 1 167 ? 0.026 11.259 -10.636 1.00 79.00 167 LYS A CA 1
ATOM 1224 C C . LYS A 1 167 ? 0.820 11.324 -9.323 1.00 79.00 167 LYS A C 1
ATOM 1226 O O . LYS A 1 167 ? 0.250 11.130 -8.261 1.00 79.00 167 LYS A O 1
ATOM 1231 N N . ASP A 1 168 ? 2.122 11.573 -9.407 1.00 61.88 168 ASP A N 1
ATOM 1232 C CA . ASP A 1 168 ? 2.986 12.057 -8.318 1.00 61.88 168 ASP A CA 1
ATOM 1233 C C . ASP A 1 168 ? 2.712 11.511 -6.889 1.00 61.88 168 ASP A C 1
ATOM 1235 O O . ASP A 1 168 ? 2.327 12.270 -6.005 1.00 61.88 168 ASP A O 1
ATOM 1239 N N . SER A 1 169 ? 2.987 10.230 -6.593 1.00 61.31 169 SER A N 1
ATOM 1240 C CA . SER A 1 169 ? 2.931 9.648 -5.222 1.00 61.31 169 SER A CA 1
ATOM 1241 C C . SER A 1 169 ? 1.566 9.585 -4.531 1.00 61.31 169 SER A C 1
ATOM 1243 O O . SER A 1 169 ? 1.487 9.144 -3.382 1.00 61.31 169 SER A O 1
ATOM 1245 N N . ASP A 1 170 ? 0.485 9.941 -5.225 1.00 68.75 170 ASP A N 1
ATOM 1246 C CA . ASP A 1 170 ? -0.864 9.992 -4.655 1.00 68.75 170 ASP A CA 1
ATOM 1247 C C . ASP A 1 170 ? -1.392 8.624 -4.171 1.00 68.75 170 ASP A C 1
ATOM 1249 O O . ASP A 1 170 ? -2.232 8.567 -3.270 1.00 68.75 170 ASP A O 1
ATOM 1253 N N . LEU A 1 171 ? -0.925 7.500 -4.732 1.00 74.19 171 LEU A N 1
ATOM 1254 C CA . LEU A 1 171 ? -1.412 6.171 -4.336 1.00 74.19 171 LEU A CA 1
ATOM 1255 C C . LEU A 1 171 ? -0.730 5.610 -3.084 1.00 74.19 171 LEU A C 1
ATOM 1257 O O . LEU A 1 171 ? -1.185 4.588 -2.567 1.00 74.19 171 LEU A O 1
ATOM 1261 N N . ASN A 1 172 ? 0.307 6.266 -2.562 1.00 76.00 172 ASN A N 1
ATOM 1262 C CA . ASN A 1 172 ? 1.007 5.798 -1.363 1.00 76.00 172 ASN A CA 1
ATOM 1263 C C . ASN A 1 172 ? 0.175 5.885 -0.110 1.00 76.00 172 ASN A C 1
ATOM 1265 O O . ASN A 1 172 ? 0.183 4.972 0.706 1.00 76.00 172 ASN A O 1
ATOM 1269 N N . GLU A 1 173 ? -0.559 6.974 0.031 1.00 81.94 173 GLU A N 1
ATOM 1270 C CA . GLU A 1 173 ? -1.401 7.240 1.189 1.00 81.94 173 GLU A CA 1
ATOM 1271 C C . GLU A 1 173 ? -2.856 6.953 0.822 1.00 81.94 173 GLU A C 1
ATOM 1273 O O . GLU A 1 173 ? -3.765 7.747 1.071 1.00 81.94 173 GLU A O 1
ATOM 1278 N N . SER A 1 174 ? -3.062 5.819 0.148 1.00 90.31 174 SER A N 1
ATOM 1279 C CA . SER A 1 174 ? -4.350 5.435 -0.404 1.00 90.31 174 SER A CA 1
ATOM 1280 C C . SER A 1 174 ? -4.693 3.973 -0.141 1.00 90.31 174 SER A C 1
ATOM 1282 O O . SER A 1 174 ? -3.872 3.072 -0.285 1.00 90.31 174 SER A O 1
ATOM 1284 N N . ALA A 1 175 ? -5.967 3.722 0.146 1.00 94.00 175 ALA A N 1
ATOM 1285 C CA . ALA A 1 175 ? -6.538 2.390 0.276 1.00 94.00 175 ALA A CA 1
ATOM 1286 C C . ALA A 1 175 ? -7.685 2.213 -0.728 1.00 94.00 175 ALA A C 1
ATOM 1288 O O . ALA A 1 175 ? -8.761 2.814 -0.603 1.00 94.00 175 ALA A O 1
ATOM 1289 N N . ILE A 1 176 ? -7.480 1.348 -1.722 1.00 95.56 176 ILE A N 1
ATOM 1290 C CA . ILE A 1 176 ? -8.501 1.034 -2.725 1.00 95.56 176 ILE A CA 1
ATOM 1291 C C . ILE A 1 176 ? -9.534 0.084 -2.115 1.00 95.56 176 ILE A C 1
ATOM 1293 O O . ILE A 1 176 ? -9.201 -0.949 -1.533 1.00 95.56 176 ILE A O 1
ATOM 1297 N N . HIS A 1 177 ? -10.810 0.428 -2.266 1.00 96.62 177 HIS A N 1
ATOM 1298 C CA . HIS A 1 177 ? -11.922 -0.377 -1.777 1.00 96.62 177 HIS A CA 1
ATOM 1299 C C . HIS A 1 177 ? -11.921 -1.778 -2.423 1.00 96.62 177 HIS A C 1
ATOM 1301 O O . HIS A 1 177 ? -11.616 -1.886 -3.613 1.00 96.62 177 HIS A O 1
ATOM 1307 N N . PRO A 1 178 ? -12.340 -2.858 -1.728 1.00 94.44 178 PRO A N 1
ATOM 1308 C CA . PRO A 1 178 ? -12.273 -4.226 -2.258 1.00 94.44 178 PRO A CA 1
ATOM 1309 C C . PRO A 1 178 ? -13.036 -4.467 -3.568 1.00 94.44 178 PRO A C 1
ATOM 1311 O O . PRO A 1 178 ? -12.766 -5.436 -4.266 1.00 94.44 178 PRO A O 1
ATOM 1314 N N . THR A 1 179 ? -13.994 -3.604 -3.913 1.00 95.12 179 THR A N 1
ATOM 1315 C CA . THR A 1 179 ? -14.722 -3.660 -5.196 1.00 95.12 179 THR A CA 1
ATOM 1316 C C . THR A 1 179 ? -14.008 -2.939 -6.341 1.00 95.12 179 THR A C 1
ATOM 1318 O O . THR A 1 179 ? -14.489 -2.968 -7.470 1.00 95.12 179 THR A O 1
ATOM 1321 N N . GLY A 1 180 ? -12.939 -2.192 -6.054 1.00 95.06 180 GLY A N 1
ATOM 1322 C CA . GLY A 1 180 ? -12.264 -1.314 -7.009 1.00 95.06 180 GLY A CA 1
ATOM 1323 C C . GLY A 1 180 ? -13.060 -0.065 -7.403 1.00 95.06 180 GLY A C 1
ATOM 1324 O O . GLY A 1 180 ? -12.589 0.729 -8.213 1.00 95.06 180 GLY A O 1
ATOM 1325 N N . GLY A 1 181 ? -14.269 0.127 -6.864 1.00 95.75 181 GLY A N 1
ATOM 1326 C CA . GLY A 1 181 ? -15.151 1.247 -7.214 1.00 95.75 181 GLY A CA 1
ATOM 1327 C C . GLY A 1 181 ? -14.830 2.568 -6.511 1.00 95.75 181 GLY A C 1
ATOM 1328 O O . GLY A 1 181 ? -15.296 3.615 -6.961 1.00 95.75 181 GLY A O 1
ATOM 1329 N N . TYR A 1 182 ? -14.044 2.521 -5.434 1.00 96.38 182 TYR A N 1
ATOM 1330 C CA . TYR A 1 182 ? -13.699 3.672 -4.601 1.00 96.38 182 TYR A CA 1
ATOM 1331 C C . TYR A 1 182 ? -12.245 3.594 -4.140 1.00 96.38 182 TYR A C 1
ATOM 1333 O O . TYR A 1 182 ? -11.695 2.498 -4.016 1.00 96.38 182 TYR A O 1
ATOM 1341 N N . ILE A 1 183 ? -11.667 4.748 -3.835 1.00 95.38 183 ILE A N 1
ATOM 1342 C CA . ILE A 1 183 ? -10.376 4.890 -3.168 1.00 95.38 183 ILE A CA 1
ATOM 1343 C C . ILE A 1 183 ? -10.542 5.854 -1.994 1.00 95.38 183 ILE A C 1
ATOM 1345 O O . ILE A 1 183 ? -11.175 6.900 -2.140 1.00 95.38 183 ILE A O 1
ATOM 1349 N N . ALA A 1 184 ? -10.044 5.468 -0.823 1.00 95.12 184 ALA A N 1
ATOM 1350 C CA . ALA A 1 184 ? -9.812 6.403 0.269 1.00 95.12 184 ALA A CA 1
ATOM 1351 C C . ALA A 1 184 ? -8.381 6.908 0.121 1.00 95.12 184 ALA A C 1
ATOM 1353 O O . ALA A 1 184 ? -7.482 6.082 0.002 1.00 95.12 184 ALA A O 1
ATOM 1354 N N . GLU A 1 185 ? -8.177 8.217 0.096 1.00 92.31 185 GLU A N 1
ATOM 1355 C CA . GLU A 1 185 ? -6.874 8.827 -0.186 1.00 92.31 185 GLU A CA 1
ATOM 1356 C C . GLU A 1 185 ? -6.723 10.148 0.567 1.00 92.31 185 GLU A C 1
ATOM 1358 O O . GLU A 1 185 ? -7.718 10.814 0.882 1.00 92.31 185 GLU A O 1
ATOM 1363 N N . HIS A 1 186 ? -5.480 10.546 0.813 1.00 87.56 186 HIS A N 1
ATOM 1364 C CA . HIS A 1 186 ? -5.178 11.898 1.252 1.00 87.56 186 HIS A CA 1
ATOM 1365 C C . HIS A 1 186 ? -5.119 12.845 0.041 1.00 87.56 186 HIS A C 1
ATOM 1367 O O . HIS A 1 186 ? -4.300 12.699 -0.865 1.00 87.56 186 HIS A O 1
ATOM 1373 N N . ASN A 1 187 ? -6.017 13.827 -0.002 1.00 85.94 187 ASN A N 1
ATOM 1374 C CA . ASN A 1 187 ? -6.004 14.866 -1.020 1.00 85.94 187 ASN A CA 1
ATOM 1375 C C . ASN A 1 187 ? -5.001 15.950 -0.626 1.00 85.94 187 ASN A C 1
ATOM 1377 O O . ASN A 1 187 ? -5.273 16.751 0.264 1.00 85.94 187 ASN A O 1
ATOM 1381 N N . THR A 1 188 ? -3.877 16.006 -1.331 1.00 81.62 188 THR A N 1
ATOM 1382 C CA . THR A 1 188 ? -2.805 16.982 -1.085 1.00 81.62 188 THR A CA 1
ATOM 1383 C C . THR A 1 188 ? -3.168 18.427 -1.443 1.00 81.62 188 THR A C 1
ATOM 1385 O O . THR A 1 188 ? -2.567 19.340 -0.888 1.00 81.62 188 THR A O 1
ATOM 1388 N N . VAL A 1 189 ? -4.153 18.660 -2.321 1.00 82.25 189 VAL A N 1
ATOM 1389 C CA . VAL A 1 189 ? -4.625 20.014 -2.671 1.00 82.25 189 VAL A CA 1
ATOM 1390 C C . VAL A 1 189 ? -5.361 20.629 -1.485 1.00 82.25 189 VAL A C 1
ATOM 1392 O O . VAL A 1 189 ? -5.086 21.758 -1.099 1.00 82.25 189 VAL A O 1
ATOM 1395 N N . TRP A 1 190 ? -6.271 19.867 -0.879 1.00 83.69 190 TRP A N 1
ATOM 1396 C CA . TRP A 1 190 ? -7.094 20.335 0.241 1.00 83.69 190 TRP A CA 1
ATOM 1397 C C . TRP A 1 190 ? -6.535 19.952 1.617 1.00 83.69 190 TRP A C 1
ATOM 1399 O O . TRP A 1 190 ? -7.123 20.339 2.632 1.00 83.69 190 TRP A O 1
ATOM 1409 N N . ASN A 1 191 ? -5.442 19.184 1.641 1.00 85.31 191 ASN A N 1
ATOM 1410 C CA . ASN A 1 191 ? -4.847 18.538 2.811 1.00 85.31 191 ASN A CA 1
ATOM 1411 C C . ASN A 1 191 ? -5.914 17.885 3.705 1.00 85.31 191 ASN A C 1
ATOM 1413 O O . ASN A 1 191 ? -6.142 18.316 4.838 1.00 85.31 191 ASN A O 1
ATOM 1417 N N . GLN A 1 192 ? -6.653 16.934 3.128 1.00 88.38 192 GLN A N 1
ATOM 1418 C CA . GLN A 1 192 ? -7.745 16.233 3.803 1.00 88.38 192 GLN A CA 1
ATOM 1419 C C . GLN A 1 192 ? -7.875 14.789 3.321 1.00 88.38 192 GLN A C 1
ATOM 1421 O O . GLN A 1 192 ? -7.646 14.481 2.152 1.00 88.38 192 GLN A O 1
ATOM 1426 N N . LEU A 1 193 ? -8.373 13.920 4.191 1.00 91.38 193 LEU A N 1
ATOM 1427 C CA . LEU A 1 193 ? -8.831 12.592 3.826 1.00 91.38 193 LEU A CA 1
ATOM 1428 C C . LEU A 1 193 ? -10.124 12.697 3.007 1.00 91.38 193 LEU A C 1
ATOM 1430 O O . LEU A 1 193 ? -11.086 13.353 3.423 1.00 91.38 193 LEU A O 1
ATOM 1434 N N . GLN A 1 194 ? -10.182 11.996 1.876 1.00 93.75 194 GLN A N 1
ATOM 1435 C CA . GLN A 1 194 ? -11.373 11.914 1.036 1.00 93.75 194 GLN A CA 1
ATOM 1436 C C . GLN A 1 194 ? -11.657 10.489 0.555 1.00 93.75 194 GLN A C 1
ATOM 1438 O O . GLN A 1 194 ? -10.774 9.637 0.492 1.00 93.75 194 GLN A O 1
ATOM 1443 N N . LEU A 1 195 ? -12.910 10.246 0.170 1.00 95.62 195 LEU A N 1
ATOM 1444 C CA . LEU A 1 195 ? -13.327 9.065 -0.575 1.00 95.62 195 LEU A CA 1
ATOM 1445 C C . LEU A 1 195 ? -13.665 9.471 -2.009 1.00 95.62 195 LEU A C 1
ATOM 1447 O O . LEU A 1 195 ? -14.632 10.200 -2.245 1.00 95.62 195 LEU A O 1
ATOM 1451 N N . ARG A 1 196 ? -12.910 8.974 -2.984 1.00 94.75 196 ARG A N 1
ATOM 1452 C CA . ARG A 1 196 ? -13.146 9.257 -4.399 1.00 94.75 196 ARG A CA 1
ATOM 1453 C C . ARG A 1 196 ? -13.727 8.046 -5.109 1.00 94.75 196 ARG A C 1
ATOM 1455 O O . ARG A 1 196 ? -13.261 6.915 -4.968 1.00 94.75 196 ARG A O 1
ATOM 1462 N N . LYS A 1 197 ? -14.777 8.287 -5.894 1.00 94.81 197 LYS A N 1
ATOM 1463 C CA . LYS A 1 197 ? -15.383 7.272 -6.758 1.00 94.81 197 LYS A CA 1
ATOM 1464 C C . LYS A 1 197 ? -14.539 7.096 -8.017 1.00 94.81 197 LYS A C 1
ATOM 1466 O O . LYS A 1 197 ? -14.000 8.059 -8.556 1.00 94.81 197 LYS A O 1
ATOM 1471 N N . ARG A 1 198 ? -14.458 5.870 -8.526 1.00 91.56 198 ARG A N 1
ATOM 1472 C CA . ARG A 1 198 ? -13.743 5.585 -9.771 1.00 91.56 198 ARG A CA 1
ATOM 1473 C C . ARG A 1 198 ? -14.275 6.437 -10.925 1.00 91.56 198 ARG A C 1
ATOM 1475 O O . ARG A 1 198 ? -15.483 6.494 -11.149 1.00 91.56 198 ARG A O 1
ATOM 1482 N N . GLY A 1 199 ? -13.351 7.040 -11.671 1.00 87.12 199 GLY A N 1
ATOM 1483 C CA . GLY A 1 199 ? -13.653 7.898 -12.818 1.00 87.12 199 GLY A CA 1
ATOM 1484 C C . GLY A 1 199 ? -14.101 9.313 -12.450 1.00 87.12 199 GLY A C 1
ATOM 1485 O O . GLY A 1 199 ? -14.337 10.099 -13.357 1.00 87.12 199 GLY A O 1
ATOM 1486 N N . ALA A 1 200 ? -14.217 9.638 -11.160 1.00 88.44 200 ALA A N 1
ATOM 1487 C CA . ALA A 1 200 ? -14.365 11.020 -10.731 1.00 88.44 200 ALA A CA 1
ATOM 1488 C C . ALA A 1 200 ? -13.014 11.742 -10.796 1.00 88.44 200 ALA A C 1
ATOM 1490 O O . ALA A 1 200 ? -11.962 11.129 -10.558 1.00 88.44 200 ALA A O 1
ATOM 1491 N N . ASP A 1 201 ? -13.074 13.045 -11.065 1.00 84.19 201 ASP A N 1
ATOM 1492 C CA . ASP A 1 201 ? -11.922 13.937 -10.984 1.00 84.19 201 ASP A CA 1
ATOM 1493 C C . ASP A 1 201 ? -11.318 13.912 -9.575 1.00 84.19 201 ASP A C 1
ATOM 1495 O O . ASP A 1 201 ? -12.009 13.651 -8.584 1.00 84.19 201 ASP A O 1
ATOM 1499 N N . ARG A 1 202 ? -10.016 14.194 -9.478 1.00 79.31 202 ARG A N 1
ATOM 1500 C CA . ARG A 1 202 ? -9.264 14.178 -8.211 1.00 79.31 202 ARG A CA 1
ATOM 1501 C C . ARG A 1 202 ? -9.912 15.056 -7.135 1.00 79.31 202 ARG A C 1
ATOM 1503 O O . ARG A 1 202 ? -10.034 14.632 -5.986 1.00 79.31 202 ARG A O 1
ATOM 1510 N N . ASP A 1 203 ? -10.384 16.234 -7.530 1.00 81.44 203 ASP A N 1
ATOM 1511 C CA . ASP A 1 203 ? -10.988 17.220 -6.627 1.00 81.44 203 ASP A CA 1
ATOM 1512 C C . ASP A 1 203 ? -12.480 16.975 -6.368 1.00 81.44 203 ASP A C 1
ATOM 1514 O O . ASP A 1 203 ? -13.086 17.639 -5.529 1.00 81.44 203 ASP A O 1
ATOM 1518 N N . ALA A 1 204 ? -13.081 15.992 -7.046 1.00 85.44 204 ALA A N 1
ATOM 1519 C CA . ALA A 1 204 ? -14.475 15.592 -6.862 1.00 85.44 204 ALA A CA 1
ATOM 1520 C C . ALA A 1 204 ? -14.647 14.497 -5.787 1.00 85.44 204 ALA A C 1
ATOM 1522 O O . ALA A 1 204 ? -15.683 13.826 -5.729 1.00 85.44 204 ALA A O 1
ATOM 1523 N N . GLY A 1 205 ? -13.630 14.282 -4.946 1.00 89.62 205 GLY A N 1
ATOM 1524 C CA . GLY A 1 205 ? -13.699 13.380 -3.801 1.00 89.62 205 GLY A CA 1
ATOM 1525 C C . GLY A 1 205 ? -14.680 13.868 -2.731 1.00 89.62 205 GLY A C 1
ATOM 1526 O O . GLY A 1 205 ? -14.893 15.062 -2.535 1.00 89.62 205 GLY A O 1
ATOM 1527 N N . THR A 1 206 ? -15.295 12.926 -2.018 1.00 93.75 206 THR A N 1
ATOM 1528 C CA . THR A 1 206 ? -16.133 13.230 -0.854 1.00 93.75 206 THR A CA 1
ATOM 1529 C C . THR A 1 206 ? -15.237 13.403 0.376 1.00 93.75 206 THR A C 1
ATOM 1531 O O . THR A 1 206 ? -14.613 12.422 0.783 1.00 93.75 206 THR A O 1
ATOM 1534 N N . PRO A 1 207 ? -15.150 14.600 0.980 1.00 93.62 207 PRO A N 1
ATOM 1535 C CA . PRO A 1 207 ? -14.299 14.840 2.146 1.00 93.62 207 PRO A CA 1
ATOM 1536 C C . PRO A 1 207 ? -14.771 14.040 3.365 1.00 93.62 207 PRO A C 1
ATOM 1538 O O . PRO A 1 207 ? -15.967 13.990 3.666 1.00 93.62 207 PRO A O 1
ATOM 1541 N N . LEU A 1 208 ? -13.817 13.439 4.075 1.00 94.06 208 LEU A N 1
ATOM 1542 C CA . LEU A 1 208 ? -14.034 12.677 5.308 1.00 94.06 208 LEU A CA 1
ATOM 1543 C C . LEU A 1 208 ? -13.460 13.397 6.537 1.00 94.06 208 LEU A C 1
ATOM 1545 O O . LEU A 1 208 ? -14.039 13.299 7.620 1.00 94.06 208 LEU A O 1
ATOM 1549 N N . SER A 1 209 ? -12.364 14.140 6.363 1.00 91.44 209 SER A N 1
ATOM 1550 C CA . SER A 1 209 ? -11.782 15.022 7.379 1.00 91.44 209 SER A CA 1
ATOM 1551 C C . SER A 1 209 ? -11.934 16.497 6.995 1.00 91.44 209 SER A C 1
ATOM 1553 O O . SER A 1 209 ? -12.378 16.833 5.893 1.00 91.44 209 SER A O 1
ATOM 1555 N N . LYS A 1 210 ? -11.630 17.403 7.932 1.00 87.75 210 LYS A N 1
ATOM 1556 C CA . LYS A 1 210 ? -11.596 18.842 7.645 1.00 87.75 210 LYS A CA 1
ATOM 1557 C C . LYS A 1 210 ? -10.393 19.179 6.769 1.00 87.75 210 LYS A C 1
ATOM 1559 O O . LYS A 1 210 ? -9.279 18.776 7.082 1.00 87.75 210 LYS A O 1
ATOM 1564 N N . SER A 1 211 ? -10.620 20.012 5.758 1.00 83.06 211 SER A N 1
ATOM 1565 C CA . SER A 1 211 ? -9.543 20.687 5.034 1.00 83.06 211 SER A CA 1
ATOM 1566 C C . SER A 1 211 ? -8.759 21.619 5.957 1.00 83.06 211 SER A C 1
ATOM 1568 O O . SER A 1 211 ? -9.346 22.373 6.739 1.00 83.06 211 SER A O 1
ATOM 1570 N N . VAL A 1 212 ? -7.432 21.575 5.834 1.00 73.69 212 VAL A N 1
ATOM 1571 C CA . VAL A 1 212 ? -6.492 22.459 6.548 1.00 73.69 212 VAL A CA 1
ATOM 1572 C C . VAL A 1 212 ? -6.127 23.690 5.701 1.00 73.69 212 VAL A C 1
ATOM 1574 O O . VAL A 1 212 ? -5.355 24.545 6.129 1.00 73.69 212 VAL A O 1
ATOM 1577 N N . ASP A 1 213 ? -6.699 23.820 4.503 1.00 69.56 213 ASP A N 1
ATOM 1578 C CA . ASP A 1 213 ? -6.298 24.852 3.555 1.00 69.56 213 ASP A CA 1
ATOM 1579 C C . ASP A 1 213 ? -6.684 26.278 4.010 1.00 69.56 213 ASP A C 1
ATOM 1581 O O . ASP A 1 213 ? -7.726 26.514 4.638 1.00 69.56 213 ASP A O 1
ATOM 1585 N N . TYR A 1 214 ? -5.832 27.251 3.669 1.00 53.84 214 TYR A N 1
ATOM 1586 C CA . TYR A 1 214 ? -5.672 28.569 4.318 1.00 53.84 214 TYR A CA 1
ATOM 1587 C C . TYR A 1 214 ? -6.877 29.533 4.247 1.00 53.84 214 TYR A C 1
ATOM 1589 O O . TYR A 1 214 ? -6.804 30.657 4.749 1.00 53.84 214 TYR A O 1
ATOM 1597 N N . GLY A 1 215 ? -8.000 29.126 3.653 1.00 60.59 215 GLY A N 1
ATOM 1598 C CA . GLY A 1 215 ? -9.192 29.963 3.476 1.00 60.59 215 GLY A CA 1
ATOM 1599 C C . GLY A 1 215 ? -10.509 29.369 3.974 1.00 60.59 215 GLY A C 1
ATOM 1600 O O . GLY A 1 215 ? -11.534 30.034 3.848 1.00 60.59 215 GLY A O 1
ATOM 1601 N N . GLY A 1 216 ? -10.531 28.130 4.487 1.00 62.59 216 GLY A N 1
ATOM 1602 C CA . GLY A 1 216 ? -11.772 27.476 4.939 1.00 62.59 216 GLY A CA 1
ATOM 1603 C C . GLY A 1 216 ? -12.820 27.232 3.837 1.00 62.59 216 GLY A C 1
ATOM 1604 O O . GLY A 1 216 ? -13.979 26.943 4.138 1.00 62.59 216 GLY A O 1
ATOM 1605 N N . ASN A 1 217 ? -12.423 27.348 2.565 1.00 71.75 217 ASN A N 1
ATOM 1606 C CA . ASN A 1 217 ? -13.285 27.184 1.388 1.00 71.75 217 ASN A CA 1
ATOM 1607 C C . ASN A 1 217 ? -13.247 25.765 0.797 1.00 71.75 217 ASN A C 1
ATOM 1609 O O . ASN A 1 217 ? -13.816 25.540 -0.270 1.00 71.75 217 ASN A O 1
ATOM 1613 N N . GLY A 1 218 ? -12.582 24.822 1.469 1.00 75.94 218 GLY A N 1
ATOM 1614 C CA . GLY A 1 218 ? -12.502 23.438 1.018 1.00 75.94 218 GLY A CA 1
ATOM 1615 C C . GLY A 1 218 ? -13.870 22.736 0.986 1.00 75.94 218 GLY A C 1
ATOM 1616 O O . GLY A 1 218 ? -14.838 23.200 1.612 1.00 75.94 218 GLY A O 1
ATOM 1617 N N . PRO A 1 219 ? -13.970 21.602 0.268 1.00 83.25 219 PRO A N 1
ATOM 1618 C CA . PRO A 1 219 ? -15.156 20.757 0.279 1.00 83.25 219 PRO A CA 1
ATOM 1619 C C . PRO A 1 219 ? -15.609 20.441 1.709 1.00 83.25 219 PRO A C 1
ATOM 1621 O O . PRO A 1 219 ? -14.805 20.154 2.593 1.00 83.25 219 PRO A O 1
ATOM 1624 N N . ARG A 1 220 ? -16.921 20.490 1.952 1.00 88.88 220 ARG A N 1
ATOM 1625 C CA . ARG A 1 220 ? -17.479 20.232 3.285 1.00 88.88 220 ARG A CA 1
ATOM 1626 C C . ARG A 1 220 ? -17.798 18.759 3.467 1.00 88.88 220 ARG A C 1
ATOM 1628 O O . ARG A 1 220 ? -18.431 18.162 2.598 1.00 88.88 220 ARG A O 1
ATOM 1635 N N . ILE A 1 221 ? -17.447 18.228 4.638 1.00 92.50 221 ILE A N 1
ATOM 1636 C CA . ILE A 1 221 ? -17.857 16.894 5.093 1.00 92.50 221 ILE A CA 1
ATOM 1637 C C . ILE A 1 221 ? -19.384 16.750 4.925 1.00 92.50 221 ILE A C 1
ATOM 1639 O O . ILE A 1 221 ? -20.124 17.662 5.325 1.00 92.50 221 ILE A O 1
ATOM 1643 N N . PRO A 1 222 ? -19.879 15.639 4.341 1.00 94.50 222 PRO A N 1
ATOM 1644 C CA . PRO A 1 222 ? -21.305 15.415 4.152 1.00 94.50 222 PRO A CA 1
ATOM 1645 C C . PRO A 1 222 ? -22.108 15.591 5.441 1.00 94.50 222 PRO A C 1
ATOM 1647 O O . PRO A 1 222 ? -21.723 15.141 6.522 1.00 94.50 222 PRO A O 1
ATOM 1650 N N . ARG A 1 223 ? -23.275 16.233 5.327 1.00 95.31 223 ARG A N 1
ATOM 1651 C CA . ARG A 1 223 ? -24.154 16.450 6.478 1.00 95.31 223 ARG A CA 1
ATOM 1652 C C . ARG A 1 223 ? -24.578 15.106 7.074 1.00 95.31 223 ARG A C 1
ATOM 1654 O O . ARG A 1 223 ? -25.173 14.287 6.383 1.00 95.31 223 ARG A O 1
ATOM 1661 N N . GLY A 1 224 ? -24.355 14.941 8.376 1.00 94.50 224 GLY A N 1
ATOM 1662 C CA . GLY A 1 224 ? -24.683 13.715 9.106 1.00 94.50 224 GLY A CA 1
ATOM 1663 C C . GLY A 1 224 ? -23.526 12.722 9.218 1.00 94.50 224 GLY A C 1
ATOM 1664 O O . GLY A 1 224 ? -23.688 11.724 9.912 1.00 94.50 224 GLY A O 1
ATOM 1665 N N . SER A 1 225 ? -22.377 13.000 8.594 1.00 96.81 225 SER A N 1
ATOM 1666 C CA . SER A 1 225 ? -21.146 12.249 8.837 1.00 96.81 225 SER A CA 1
ATOM 1667 C C . SER A 1 225 ? -20.485 12.658 10.148 1.00 96.81 225 SER A C 1
ATOM 1669 O O . SER A 1 225 ? -20.432 13.841 10.490 1.00 96.81 225 SER A O 1
ATOM 1671 N N . THR A 1 226 ? -19.927 11.671 10.839 1.00 96.81 226 THR A N 1
ATOM 1672 C CA . THR A 1 226 ? -18.911 11.877 11.872 1.00 96.81 226 THR A CA 1
ATOM 1673 C C . THR A 1 226 ? -17.621 12.334 11.197 1.00 96.81 226 THR A C 1
ATOM 1675 O O . THR A 1 226 ? -17.182 11.731 10.220 1.00 96.81 226 THR A O 1
ATOM 1678 N N . GLU A 1 227 ? -17.029 13.416 11.697 1.00 93.81 227 GLU A N 1
ATOM 1679 C CA . GLU A 1 227 ? -15.745 13.918 11.207 1.00 93.81 227 GLU A CA 1
ATOM 1680 C C . GLU A 1 227 ? -14.633 12.917 11.524 1.00 93.81 227 GLU A C 1
ATOM 1682 O O . GLU A 1 227 ? -14.475 12.499 12.674 1.00 93.81 227 GLU A O 1
ATOM 1687 N N . VAL A 1 228 ? -13.864 12.540 10.503 1.00 93.62 228 VAL A N 1
ATOM 1688 C CA . VAL A 1 228 ? -12.666 11.722 10.679 1.00 93.62 228 VAL A CA 1
ATOM 1689 C C . VAL A 1 228 ? -11.509 12.665 11.016 1.00 93.62 228 VAL A C 1
ATOM 1691 O O . VAL A 1 228 ? -11.287 13.621 10.268 1.00 93.62 228 VAL A O 1
ATOM 1694 N N . PRO A 1 229 ? -10.777 12.450 12.124 1.00 90.38 229 PRO A N 1
ATOM 1695 C CA . PRO A 1 229 ? -9.504 13.123 12.344 1.00 90.38 229 PRO A CA 1
ATOM 1696 C C . PRO A 1 229 ? -8.570 12.896 11.156 1.00 90.38 229 PRO A C 1
ATOM 1698 O O . PRO A 1 229 ? -8.688 11.892 10.458 1.00 90.38 229 PRO A O 1
ATOM 1701 N N . ASP A 1 230 ? -7.638 13.812 10.926 1.00 85.56 230 ASP A N 1
ATOM 1702 C CA . ASP A 1 230 ? -6.677 13.645 9.840 1.00 85.56 230 ASP A CA 1
ATOM 1703 C C . ASP A 1 230 ? -5.905 12.319 9.991 1.00 85.56 230 ASP A C 1
ATOM 1705 O O . ASP A 1 230 ? -5.378 12.024 11.064 1.00 85.56 230 ASP A O 1
ATOM 1709 N N . CYS A 1 231 ? -5.896 11.473 8.962 1.00 89.25 231 CYS A N 1
ATOM 1710 C CA . CYS A 1 231 ? -5.249 10.161 8.989 1.00 89.25 231 CYS A CA 1
ATOM 1711 C C . CYS A 1 231 ? -4.954 9.655 7.572 1.00 89.25 231 CYS A C 1
ATOM 1713 O O . CYS A 1 231 ? -5.663 9.980 6.619 1.00 89.25 231 CYS A O 1
ATOM 1715 N N . SER A 1 232 ? -3.940 8.800 7.457 1.00 89.44 232 SER A N 1
ATOM 1716 C CA . SER A 1 232 ? -3.546 8.117 6.228 1.00 89.44 232 SER A CA 1
ATOM 1717 C C . SER A 1 232 ? -4.278 6.770 6.121 1.00 89.44 232 SER A C 1
ATOM 1719 O O . SER A 1 232 ? -4.205 5.947 7.041 1.00 89.44 232 SER A O 1
ATOM 1721 N N . PRO A 1 233 ? -5.028 6.515 5.036 1.00 93.19 233 PRO A N 1
ATOM 1722 C CA . PRO A 1 233 ? -5.658 5.223 4.773 1.00 93.19 233 PRO A CA 1
ATOM 1723 C C . PRO A 1 233 ? -4.639 4.083 4.722 1.00 93.19 233 PRO A C 1
ATOM 1725 O O . PRO A 1 233 ? -3.624 4.195 4.048 1.00 93.19 233 PRO A O 1
ATOM 1728 N N . GLU A 1 234 ? -4.947 2.954 5.359 1.00 93.25 234 GLU A N 1
ATOM 1729 C CA . GLU A 1 234 ? -4.072 1.772 5.361 1.00 93.25 234 GLU A CA 1
ATOM 1730 C C . GLU A 1 234 ? -4.674 0.644 4.513 1.00 93.25 234 GLU A C 1
ATOM 1732 O O . GLU A 1 234 ? -4.107 0.184 3.515 1.00 93.25 234 GLU A O 1
ATOM 1737 N N . PHE A 1 235 ? -5.872 0.197 4.897 1.00 95.06 235 PHE A N 1
ATOM 1738 C CA . PHE A 1 235 ? -6.594 -0.873 4.214 1.00 95.06 235 PHE A CA 1
ATOM 1739 C C . PHE A 1 235 ? -8.078 -0.887 4.590 1.00 95.06 235 PHE A C 1
ATOM 1741 O O . PHE A 1 235 ? -8.498 -0.394 5.638 1.00 95.06 235 PHE A O 1
ATOM 1748 N N . TRP A 1 236 ? -8.877 -1.541 3.752 1.00 96.50 236 TRP A N 1
ATOM 1749 C CA . TRP A 1 236 ? -10.277 -1.841 4.039 1.00 96.50 236 TRP A CA 1
ATOM 1750 C C . TRP A 1 236 ? -10.397 -3.171 4.782 1.00 96.50 236 TRP A C 1
ATOM 1752 O O . TRP A 1 236 ? -10.000 -4.220 4.267 1.00 96.50 236 TRP A O 1
ATOM 1762 N N . LEU A 1 237 ? -10.959 -3.146 5.991 1.00 95.88 237 LEU A N 1
ATOM 1763 C CA . LEU A 1 237 ? -11.239 -4.363 6.749 1.00 95.88 237 LEU A CA 1
ATOM 1764 C C . LEU A 1 237 ? -12.363 -5.152 6.067 1.00 95.88 237 LEU A C 1
ATOM 1766 O O . LEU A 1 237 ? -12.272 -6.369 5.903 1.00 95.88 237 LEU A O 1
ATOM 1770 N N . ASP A 1 238 ? -13.387 -4.458 5.581 1.00 95.62 238 ASP A N 1
ATOM 1771 C CA . ASP A 1 238 ? -14.455 -5.012 4.754 1.00 95.62 238 ASP A CA 1
ATOM 1772 C C . ASP A 1 238 ? -15.005 -3.954 3.776 1.00 95.62 238 ASP A C 1
ATOM 1774 O O . ASP A 1 238 ? -14.359 -2.947 3.510 1.00 95.62 238 ASP A O 1
ATOM 1778 N N . SER A 1 239 ? -16.191 -4.183 3.205 1.00 96.50 239 SER A N 1
ATOM 1779 C CA . SER A 1 239 ? -16.829 -3.255 2.259 1.00 96.50 239 SER A CA 1
ATOM 1780 C C . SER A 1 239 ? -17.356 -1.943 2.871 1.00 96.50 239 SER A C 1
ATOM 1782 O O . SER A 1 239 ? -18.056 -1.201 2.190 1.00 96.50 239 SER A O 1
ATOM 1784 N N . ARG A 1 240 ? -17.186 -1.717 4.176 1.00 97.69 240 ARG A N 1
ATOM 1785 C CA . ARG A 1 240 ? -17.750 -0.584 4.934 1.00 97.69 240 ARG A CA 1
ATOM 1786 C C . ARG A 1 240 ? -16.852 -0.090 6.060 1.00 97.69 240 ARG A C 1
ATOM 1788 O O . ARG A 1 240 ? -17.171 0.937 6.653 1.00 97.69 240 ARG A O 1
ATOM 1795 N N . GLU A 1 241 ? -15.784 -0.801 6.387 1.00 97.88 241 GLU A N 1
ATOM 1796 C CA . GLU A 1 241 ? -14.846 -0.411 7.432 1.00 97.88 241 GLU A CA 1
ATOM 1797 C C . GLU A 1 241 ? -13.458 -0.160 6.840 1.00 97.88 241 GLU A C 1
ATOM 1799 O O . GLU A 1 241 ? -12.832 -1.063 6.280 1.00 97.88 241 GLU A O 1
ATOM 1804 N N . LEU A 1 242 ? -12.975 1.072 6.990 1.00 97.44 242 LEU A N 1
ATOM 1805 C CA . LEU A 1 242 ? -11.621 1.491 6.637 1.00 97.44 242 LEU A CA 1
ATOM 1806 C C . LEU A 1 242 ? -10.780 1.579 7.911 1.00 97.44 242 LEU A C 1
ATOM 1808 O O . LEU A 1 242 ? -11.236 2.114 8.922 1.00 97.44 242 LEU A O 1
ATOM 1812 N N . ILE A 1 243 ? -9.550 1.082 7.850 1.00 96.44 243 ILE A N 1
ATOM 1813 C CA . ILE A 1 243 ? -8.528 1.355 8.854 1.00 96.44 243 ILE A CA 1
ATOM 1814 C C . ILE A 1 243 ? -7.630 2.467 8.327 1.00 96.44 243 ILE A C 1
ATOM 1816 O O . ILE A 1 243 ? -7.168 2.407 7.185 1.00 96.44 243 ILE A O 1
ATOM 1820 N N . CYS A 1 244 ? -7.386 3.472 9.161 1.00 93.50 244 CYS A N 1
ATOM 1821 C CA . CYS A 1 244 ? -6.398 4.506 8.895 1.00 93.50 244 CYS A CA 1
ATOM 1822 C C . CYS A 1 244 ? -5.468 4.682 10.096 1.00 93.50 244 CYS A C 1
ATOM 1824 O O . CYS A 1 244 ? -5.838 4.378 11.234 1.00 93.50 244 CYS A O 1
ATOM 1826 N N . SER A 1 245 ? -4.255 5.152 9.838 1.00 90.19 245 SER A N 1
ATOM 1827 C CA . SER A 1 245 ? -3.255 5.477 10.850 1.00 90.19 245 SER A CA 1
ATOM 1828 C C . SER A 1 245 ? -2.965 6.972 10.797 1.00 90.19 245 SER A C 1
ATOM 1830 O O . SER A 1 245 ? -2.960 7.588 9.734 1.00 90.19 245 SER A O 1
ATOM 1832 N N . HIS A 1 246 ? -2.784 7.607 11.949 1.00 80.06 246 HIS A N 1
ATOM 1833 C CA . HIS A 1 246 ? -2.385 9.008 11.968 1.00 80.06 246 HIS A CA 1
ATOM 1834 C C . HIS A 1 246 ? -0.869 9.114 11.746 1.00 80.06 2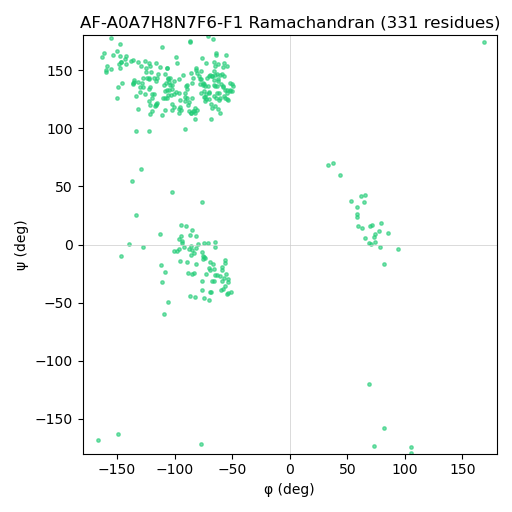46 HIS A C 1
ATOM 1836 O O . HIS A 1 246 ? -0.092 8.661 12.583 1.00 80.06 246 HIS A O 1
ATOM 1842 N N . ALA A 1 247 ? -0.452 9.730 10.635 1.00 57.97 247 ALA A N 1
ATOM 1843 C CA . ALA A 1 247 ? 0.958 9.907 10.268 1.00 57.97 247 ALA A CA 1
ATOM 1844 C C . ALA A 1 247 ? 1.694 10.992 11.093 1.00 57.97 247 ALA A C 1
ATOM 1846 O O . ALA A 1 247 ? 2.876 11.260 10.874 1.00 57.97 247 ALA A O 1
ATOM 1847 N N . GLY A 1 248 ? 1.013 11.637 12.047 1.00 61.66 248 GLY A N 1
ATOM 1848 C CA . GLY A 1 248 ? 1.586 12.660 12.921 1.00 61.66 248 GLY A CA 1
ATOM 1849 C C . GLY A 1 248 ? 2.309 12.090 14.148 1.00 61.66 248 GLY A C 1
ATOM 1850 O O . GLY A 1 248 ? 1.852 11.140 14.778 1.00 61.66 248 GLY A O 1
ATOM 1851 N N . LYS A 1 249 ? 3.416 12.733 14.554 1.00 57.66 249 LYS A N 1
ATOM 1852 C CA . LYS A 1 249 ? 4.185 12.378 15.771 1.00 57.66 249 LYS A CA 1
ATOM 1853 C C . LYS A 1 249 ? 3.433 12.624 17.085 1.00 57.66 249 LYS A C 1
ATOM 1855 O O . LYS A 1 249 ? 3.842 12.113 18.121 1.00 57.66 249 LYS A O 1
ATOM 1860 N N . SER A 1 250 ? 2.365 13.418 17.067 1.00 58.69 250 SER A N 1
ATOM 1861 C CA . SER A 1 250 ? 1.523 13.692 18.234 1.00 58.69 250 SER A CA 1
ATOM 1862 C C . SER A 1 250 ? 0.181 12.989 18.076 1.00 58.69 250 SER A C 1
ATOM 1864 O O . SER A 1 250 ? -0.508 13.228 17.089 1.00 58.69 250 SER A O 1
ATOM 1866 N N . ASN A 1 251 ? -0.210 12.184 19.066 1.00 64.44 251 ASN A N 1
ATOM 1867 C CA . ASN A 1 251 ? -1.478 11.445 19.099 1.00 64.44 251 ASN A CA 1
ATOM 1868 C C . ASN A 1 251 ? -1.645 10.418 17.967 1.00 64.44 251 ASN A C 1
ATOM 1870 O O . ASN A 1 251 ? -2.733 10.305 17.399 1.00 64.44 251 ASN A O 1
ATOM 1874 N N . ALA A 1 252 ? -0.594 9.667 17.624 1.00 73.31 252 ALA A N 1
ATOM 1875 C CA . ALA A 1 252 ? -0.722 8.623 16.615 1.00 73.31 252 ALA A CA 1
ATOM 1876 C C . ALA A 1 252 ? -1.752 7.576 17.061 1.00 73.31 252 ALA A C 1
ATOM 1878 O O . ALA A 1 252 ? -1.578 6.867 18.054 1.00 73.31 252 ALA A O 1
ATOM 1879 N N . GLN A 1 253 ? -2.858 7.516 16.334 1.00 86.56 253 GLN A N 1
ATOM 1880 C CA . GLN A 1 253 ? -3.964 6.610 16.587 1.00 86.56 253 GLN A CA 1
ATOM 1881 C C . GLN A 1 253 ? -4.197 5.768 15.343 1.00 86.56 253 GLN A C 1
ATOM 1883 O O . GLN A 1 253 ? -4.091 6.253 14.217 1.00 86.56 253 GLN A O 1
ATOM 1888 N N . ILE A 1 254 ? -4.551 4.506 15.561 1.00 92.50 254 ILE A N 1
ATOM 1889 C CA . ILE A 1 254 ? -5.130 3.673 14.513 1.00 92.50 254 ILE A CA 1
ATOM 1890 C C . ILE A 1 254 ? -6.637 3.767 14.682 1.00 92.50 254 ILE A C 1
ATOM 1892 O O . ILE A 1 254 ? -7.175 3.396 15.728 1.00 92.50 254 ILE A O 1
ATOM 1896 N N . LEU A 1 255 ? -7.309 4.282 13.663 1.00 94.19 255 LEU A N 1
ATOM 1897 C CA . LEU A 1 255 ? -8.740 4.525 13.672 1.00 94.19 255 LEU A CA 1
ATOM 1898 C C . LEU A 1 255 ? -9.443 3.486 12.807 1.00 94.19 255 LEU A C 1
ATOM 1900 O O . LEU A 1 255 ? -8.976 3.121 11.727 1.00 94.19 255 LEU A O 1
ATOM 1904 N N . ARG A 1 256 ? -10.614 3.052 13.265 1.00 96.06 256 ARG A N 1
ATOM 1905 C CA . ARG A 1 256 ? -11.597 2.368 12.436 1.00 96.06 256 ARG A CA 1
ATOM 1906 C C . ARG A 1 256 ? -12.676 3.363 12.039 1.00 96.06 256 ARG A C 1
ATOM 1908 O O . ARG A 1 256 ? -13.405 3.866 12.890 1.00 96.06 256 ARG A O 1
ATOM 1915 N N . VAL A 1 257 ? -12.812 3.584 10.741 1.00 97.56 257 VAL A N 1
ATOM 1916 C CA . VAL A 1 257 ? -13.826 4.448 10.137 1.00 97.56 257 VAL A CA 1
ATOM 1917 C C . VAL A 1 257 ? -14.929 3.570 9.558 1.00 97.56 257 VAL A C 1
ATOM 1919 O O . VAL A 1 257 ? -14.669 2.722 8.703 1.00 97.56 257 VAL A O 1
ATOM 1922 N N . ARG A 1 258 ? -16.167 3.756 10.024 1.00 98.06 258 ARG A N 1
ATOM 1923 C CA . ARG A 1 258 ? -17.329 2.976 9.577 1.00 98.06 258 ARG A CA 1
ATOM 1924 C C . ARG A 1 258 ? -18.232 3.804 8.689 1.00 98.06 258 ARG A C 1
ATOM 1926 O O . ARG A 1 258 ? -18.736 4.844 9.105 1.00 98.06 258 ARG A O 1
ATOM 1933 N N . PHE A 1 259 ? -18.528 3.292 7.506 1.00 98.44 259 PHE A N 1
ATOM 1934 C CA . PHE A 1 259 ? -19.390 3.950 6.536 1.00 98.44 259 PHE A CA 1
ATOM 1935 C C . PHE A 1 259 ? -20.827 3.410 6.558 1.00 98.44 259 PHE A C 1
ATOM 1937 O O . PHE A 1 259 ? -21.127 2.311 7.043 1.00 98.44 259 PHE A O 1
ATOM 1944 N N . THR A 1 260 ? -21.753 4.186 5.999 1.00 98.00 260 THR A N 1
ATOM 1945 C CA . THR A 1 260 ? -23.046 3.677 5.535 1.00 98.00 260 THR A CA 1
ATOM 1946 C C . THR A 1 260 ? -22.863 2.690 4.382 1.00 98.00 260 THR A C 1
ATOM 1948 O O . THR A 1 260 ? -21.802 2.586 3.772 1.00 98.00 260 THR A O 1
ATOM 1951 N N . ALA A 1 261 ? -23.915 1.929 4.074 1.00 96.19 261 ALA A N 1
ATOM 1952 C CA . ALA A 1 261 ? -23.867 0.891 3.043 1.00 96.19 261 ALA A CA 1
ATOM 1953 C C . ALA A 1 261 ? -23.532 1.410 1.634 1.00 96.19 261 ALA A C 1
ATOM 1955 O O . ALA A 1 261 ? -23.000 0.659 0.825 1.00 96.19 261 ALA A O 1
ATOM 1956 N N . ASP A 1 262 ? -23.865 2.667 1.355 1.00 95.50 262 ASP A N 1
ATOM 1957 C CA . ASP A 1 262 ? -23.615 3.381 0.101 1.00 95.50 262 ASP A CA 1
ATOM 1958 C C . ASP A 1 262 ? -22.300 4.184 0.108 1.00 95.50 262 ASP A C 1
ATOM 1960 O O . ASP A 1 262 ? -22.002 4.893 -0.857 1.00 95.50 262 ASP A O 1
ATOM 1964 N N . LEU A 1 263 ? -21.525 4.084 1.195 1.00 96.56 263 LEU A N 1
ATOM 1965 C CA . LEU A 1 263 ? -20.268 4.796 1.425 1.00 96.56 263 LEU A CA 1
ATOM 1966 C C . LEU A 1 263 ? -20.382 6.331 1.400 1.00 96.56 263 LEU A C 1
ATOM 1968 O O . LEU A 1 263 ? -19.372 7.015 1.278 1.00 96.56 263 LEU A O 1
ATOM 1972 N N . GLN A 1 264 ? -21.593 6.887 1.509 1.00 94.25 264 GLN A N 1
ATOM 1973 C CA . GLN A 1 264 ? -21.805 8.338 1.423 1.00 94.25 264 GLN A CA 1
ATOM 1974 C C . GLN A 1 264 ? -21.598 9.061 2.756 1.00 94.25 264 GLN A C 1
ATOM 1976 O O . GLN A 1 264 ? -21.311 10.256 2.772 1.00 94.25 264 GLN A O 1
ATOM 1981 N N . ILE A 1 265 ? -21.773 8.355 3.874 1.00 96.94 265 ILE A N 1
ATOM 1982 C CA . ILE A 1 265 ? 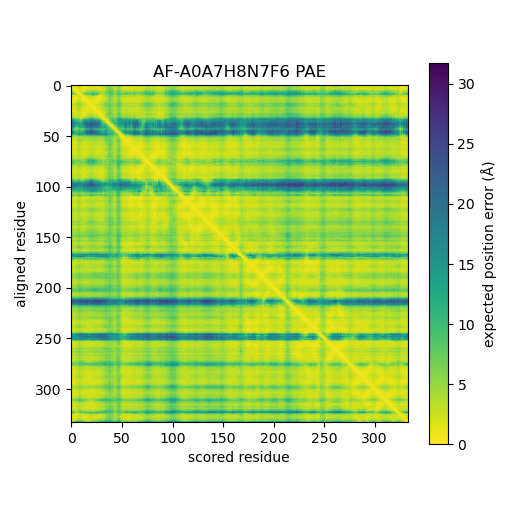-21.740 8.932 5.217 1.00 96.94 265 ILE A CA 1
ATOM 1983 C C . ILE A 1 265 ? -20.803 8.116 6.104 1.00 96.94 265 ILE A C 1
ATOM 1985 O O . ILE A 1 265 ? -20.878 6.885 6.137 1.00 96.94 265 ILE A O 1
ATOM 1989 N N . VAL A 1 266 ? -19.965 8.802 6.881 1.00 98.19 266 VAL A N 1
ATOM 1990 C CA . VAL A 1 266 ? -19.206 8.186 7.978 1.00 98.19 266 VAL A CA 1
ATOM 1991 C C . VAL A 1 266 ? -20.129 8.099 9.187 1.00 98.19 266 VAL A C 1
ATOM 1993 O O . VAL A 1 266 ? -20.540 9.114 9.740 1.00 98.19 266 VAL A O 1
ATOM 1996 N N . ARG A 1 267 ? -20.497 6.887 9.594 1.00 98.00 267 ARG A N 1
ATOM 1997 C CA . ARG A 1 267 ? -21.391 6.660 10.736 1.00 98.00 267 ARG A CA 1
ATOM 1998 C C . ARG A 1 267 ? -20.683 6.851 12.067 1.00 98.00 267 ARG A C 1
ATOM 2000 O O . ARG A 1 267 ? -21.296 7.332 13.012 1.00 98.00 267 ARG A O 1
ATOM 2007 N N . ASP A 1 268 ? -19.440 6.398 12.146 1.00 97.25 268 ASP A N 1
ATOM 2008 C CA . ASP A 1 268 ? -18.699 6.271 13.394 1.00 97.25 268 ASP A CA 1
ATOM 2009 C C . ASP A 1 268 ? -17.193 6.218 13.121 1.00 97.25 268 ASP A C 1
ATOM 2011 O O . ASP A 1 268 ? -16.764 5.711 12.078 1.00 97.25 268 ASP A O 1
ATOM 2015 N N . VAL A 1 269 ? -16.415 6.733 14.070 1.00 95.88 269 VAL A N 1
ATOM 2016 C CA . VAL A 1 269 ? -14.951 6.696 14.069 1.00 95.88 269 VAL A CA 1
ATOM 2017 C C . VAL A 1 269 ? -14.504 6.225 15.447 1.00 95.88 269 VAL A C 1
ATOM 2019 O O . VAL A 1 269 ? -14.749 6.892 16.449 1.00 95.88 269 VAL A O 1
ATOM 2022 N N . GLU A 1 270 ? -13.854 5.067 15.494 1.00 93.88 270 GLU A N 1
ATOM 2023 C CA . GLU A 1 270 ? -13.443 4.405 16.732 1.00 93.88 270 GLU A CA 1
ATOM 2024 C C . GLU A 1 270 ? -11.910 4.327 16.806 1.00 93.88 270 GLU A C 1
ATOM 2026 O O . GLU A 1 270 ? -11.298 3.681 15.948 1.00 93.88 270 GLU A O 1
ATOM 2031 N N . PRO A 1 271 ? -11.269 4.914 17.832 1.00 92.75 271 PRO A N 1
ATOM 2032 C CA . PRO A 1 271 ? -9.871 4.633 18.139 1.00 92.75 271 PRO A CA 1
ATOM 2033 C C . PRO A 1 271 ? -9.692 3.164 18.538 1.00 92.75 271 PRO A C 1
ATOM 2035 O O . PRO A 1 271 ? -10.372 2.663 19.434 1.00 92.75 271 PRO A O 1
ATOM 2038 N N . LEU A 1 272 ? -8.776 2.456 17.876 1.00 93.00 272 LEU A N 1
ATOM 2039 C CA . LEU A 1 272 ? -8.490 1.044 18.159 1.00 93.00 272 LEU A CA 1
ATOM 2040 C C . LEU A 1 272 ? -7.417 0.845 19.229 1.00 93.00 272 LEU A C 1
ATOM 2042 O O . LEU A 1 272 ? -7.263 -0.268 19.743 1.00 93.00 272 LEU A O 1
ATOM 2046 N N . LEU A 1 273 ? -6.671 1.901 19.540 1.00 90.69 273 LEU A N 1
ATOM 2047 C CA . LEU A 1 273 ? -5.619 1.912 20.542 1.00 90.69 273 LEU A CA 1
ATOM 2048 C C . LEU A 1 273 ? -6.043 2.801 21.721 1.00 90.69 273 LEU A C 1
ATOM 2050 O O . LEU A 1 273 ? -6.835 3.725 21.546 1.00 90.69 273 LEU A O 1
ATOM 2054 N N . PRO A 1 274 ? -5.535 2.542 22.936 1.00 87.31 274 PRO A N 1
ATOM 2055 C CA . PRO A 1 274 ? -5.621 3.515 24.016 1.00 87.31 274 PRO A CA 1
ATOM 2056 C C . PRO A 1 274 ? -4.966 4.844 23.612 1.00 87.31 274 PRO A C 1
ATOM 2058 O O . PRO A 1 274 ? -4.065 4.874 22.770 1.00 87.31 274 PRO A O 1
ATOM 2061 N N . GLU A 1 275 ? -5.365 5.938 24.256 1.00 83.75 275 GLU A N 1
ATOM 2062 C CA . GLU A 1 275 ? -4.637 7.204 24.145 1.00 83.75 275 GLU A CA 1
ATOM 2063 C C . GLU A 1 275 ? -3.220 7.018 24.698 1.00 83.75 275 GLU A C 1
ATOM 2065 O O . GLU A 1 275 ? -3.028 6.676 25.869 1.00 83.75 275 GLU A O 1
ATOM 2070 N N . THR A 1 276 ? -2.225 7.173 23.827 1.00 80.50 276 THR A N 1
ATOM 2071 C CA . THR A 1 276 ? -0.804 7.081 24.167 1.00 80.50 276 THR A CA 1
ATOM 2072 C C . THR A 1 276 ? -0.011 8.049 23.302 1.00 80.50 276 THR A C 1
ATOM 2074 O O . THR A 1 276 ? -0.426 8.359 22.185 1.00 80.50 276 THR A O 1
ATOM 2077 N N . ASP A 1 277 ? 1.167 8.437 23.782 1.00 75.50 277 ASP A N 1
ATOM 2078 C CA . ASP A 1 277 ? 2.130 9.237 23.019 1.00 75.50 277 ASP A CA 1
ATOM 2079 C C . ASP A 1 277 ? 3.039 8.377 22.122 1.00 75.50 277 ASP A C 1
ATOM 2081 O O . ASP A 1 277 ? 4.063 8.863 21.653 1.00 75.50 277 ASP A O 1
ATOM 2085 N N . LEU A 1 278 ? 2.724 7.090 21.917 1.00 84.62 278 LEU A N 1
ATOM 2086 C CA . LEU A 1 278 ? 3.536 6.192 21.093 1.00 84.62 278 LEU A CA 1
ATOM 2087 C C . LEU A 1 278 ? 3.122 6.316 19.618 1.00 84.62 278 LEU A C 1
ATOM 2089 O O . LEU A 1 278 ? 2.010 5.889 19.279 1.00 84.62 278 LEU A O 1
ATOM 2093 N N . PRO A 1 279 ? 3.994 6.834 18.727 1.00 87.88 279 PRO A N 1
ATOM 2094 C CA . PRO A 1 279 ? 3.736 6.835 17.294 1.00 87.88 279 PRO A CA 1
ATOM 2095 C C . PRO A 1 279 ? 3.421 5.417 16.819 1.00 87.88 279 PRO A C 1
ATOM 2097 O O . PRO A 1 279 ? 4.203 4.510 17.087 1.00 87.88 279 PRO A O 1
ATOM 2100 N N . SER A 1 280 ? 2.268 5.212 16.179 1.00 89.69 280 SER A N 1
ATOM 2101 C CA . SER A 1 280 ? 1.765 3.895 15.772 1.00 89.69 280 SER A CA 1
ATOM 2102 C C . SER A 1 280 ? 1.261 3.939 14.330 1.00 89.69 280 SER A C 1
ATOM 2104 O O . SER A 1 280 ? 0.433 4.787 14.002 1.00 89.69 280 SER A O 1
ATOM 2106 N N . TYR A 1 281 ? 1.735 3.029 13.479 1.00 89.31 281 TYR A N 1
ATOM 2107 C CA . TYR A 1 281 ? 1.498 3.058 12.029 1.00 89.31 281 TYR A CA 1
ATOM 2108 C C . TYR A 1 281 ? 1.595 1.669 11.384 1.00 89.31 281 TYR A C 1
ATOM 2110 O O . TYR A 1 281 ? 1.879 0.668 12.052 1.00 89.31 281 TYR A O 1
ATOM 2118 N N . GLY A 1 282 ? 1.339 1.598 10.074 1.00 89.56 282 GLY A N 1
ATOM 2119 C CA . GLY A 1 282 ? 1.577 0.407 9.264 1.00 89.56 282 GLY A CA 1
ATOM 2120 C C . GLY A 1 282 ? 0.698 -0.766 9.647 1.00 89.56 282 GLY A C 1
ATOM 2121 O O . GLY A 1 282 ? 1.164 -1.900 9.776 1.00 89.56 282 GLY A O 1
ATOM 2122 N N . ALA A 1 283 ? -0.579 -0.487 9.895 1.00 94.12 283 ALA A N 1
ATOM 2123 C CA . ALA A 1 283 ? -1.515 -1.507 10.321 1.00 94.12 283 ALA A CA 1
ATOM 2124 C C . ALA A 1 283 ? -1.742 -2.546 9.207 1.00 94.12 283 ALA A C 1
ATOM 2126 O O . ALA A 1 283 ? -1.974 -2.199 8.047 1.00 94.12 283 ALA A O 1
ATOM 2127 N N . VAL A 1 284 ? -1.766 -3.829 9.575 1.00 95.25 284 VAL A N 1
ATOM 2128 C CA . VAL A 1 284 ? -2.130 -4.946 8.686 1.00 95.25 284 VAL A CA 1
ATOM 2129 C C . VAL A 1 284 ? -3.200 -5.833 9.327 1.00 95.25 284 VAL A C 1
ATOM 2131 O O . VAL A 1 284 ? -3.116 -6.121 10.527 1.00 95.25 284 VAL A O 1
ATOM 2134 N N . PRO A 1 285 ? -4.212 -6.302 8.573 1.00 96.06 285 PRO A N 1
ATOM 2135 C CA . PRO A 1 285 ? -5.244 -7.177 9.113 1.00 96.06 285 PRO A CA 1
ATOM 2136 C C . PRO A 1 285 ? -4.744 -8.615 9.251 1.00 96.06 285 PRO A C 1
ATOM 2138 O O . PRO A 1 285 ? -4.060 -9.137 8.376 1.00 96.06 285 PRO A O 1
ATOM 2141 N N . SER A 1 286 ? -5.164 -9.282 10.324 1.00 96.31 286 SER A N 1
ATOM 2142 C CA . SER A 1 286 ? -5.123 -10.749 10.415 1.00 96.31 286 SER A CA 1
ATOM 2143 C C . SER A 1 286 ? -6.004 -11.413 9.342 1.00 96.31 286 SER A C 1
ATOM 2145 O O . SER A 1 286 ? -6.999 -10.810 8.925 1.00 96.31 286 SER A O 1
ATOM 2147 N N . PRO A 1 287 ? -5.727 -12.673 8.948 1.00 94.31 287 PRO A N 1
ATOM 2148 C CA . PRO A 1 287 ? -6.512 -13.381 7.932 1.00 94.31 287 PRO A CA 1
ATOM 2149 C C . PRO A 1 287 ? -8.011 -13.471 8.242 1.00 94.31 287 PRO A C 1
ATOM 2151 O O . PRO A 1 287 ? -8.845 -13.377 7.345 1.00 94.31 287 PRO A O 1
ATOM 2154 N N . ASP A 1 288 ? -8.372 -13.626 9.520 1.00 95.50 288 ASP A N 1
ATOM 2155 C CA . ASP A 1 288 ? -9.768 -13.694 9.963 1.00 95.50 288 ASP A CA 1
ATOM 2156 C C . ASP A 1 288 ? -10.402 -12.318 10.211 1.00 95.50 288 ASP A C 1
ATOM 2158 O O . ASP A 1 288 ? -11.583 -12.245 10.564 1.00 95.50 288 ASP A O 1
ATOM 2162 N N . LYS A 1 289 ? -9.623 -11.242 10.032 1.00 95.38 289 LYS A N 1
ATOM 2163 C CA . LYS A 1 289 ? -10.023 -9.843 10.204 1.00 95.38 289 LYS A CA 1
ATOM 2164 C C . LYS A 1 289 ? -10.535 -9.518 11.608 1.00 95.38 289 LYS A C 1
ATOM 2166 O O . LYS A 1 289 ? -11.274 -8.556 11.786 1.00 95.38 289 LYS A O 1
ATOM 2171 N N . LYS A 1 290 ? -10.151 -10.292 12.629 1.00 96.38 290 LYS A N 1
ATOM 2172 C CA . LYS A 1 290 ? -10.524 -10.034 14.036 1.00 96.38 290 LYS A CA 1
ATOM 2173 C C . LYS A 1 290 ? -9.416 -9.367 14.834 1.00 96.38 290 LYS A C 1
ATOM 2175 O O . LYS A 1 290 ? -9.614 -9.030 16.002 1.00 96.38 290 LYS A O 1
ATOM 2180 N N . GLN A 1 291 ? -8.247 -9.213 14.236 1.00 96.88 291 GLN A N 1
ATOM 2181 C CA . GLN A 1 291 ? -7.075 -8.588 14.831 1.00 96.88 291 GLN A CA 1
ATOM 2182 C C . GLN A 1 291 ? -6.327 -7.778 13.775 1.00 96.88 291 GLN A C 1
ATOM 2184 O O . GLN A 1 291 ? -6.462 -8.033 12.574 1.00 96.88 291 GLN A O 1
ATOM 2189 N N . ILE A 1 292 ? -5.508 -6.849 14.241 1.00 96.56 292 ILE A N 1
ATOM 2190 C CA . ILE A 1 292 ? -4.513 -6.148 13.434 1.00 96.56 292 ILE A CA 1
ATOM 2191 C C . ILE A 1 292 ? -3.138 -6.311 14.072 1.00 96.56 292 ILE A C 1
ATOM 2193 O O . ILE A 1 292 ? -3.030 -6.482 15.291 1.00 96.56 292 ILE A O 1
ATOM 2197 N N . ALA A 1 293 ? -2.100 -6.273 13.250 1.00 96.38 293 ALA A N 1
ATOM 2198 C CA . ALA A 1 293 ? -0.744 -6.001 13.702 1.00 96.38 293 ALA A CA 1
ATOM 2199 C C . ALA A 1 293 ? -0.350 -4.592 13.262 1.00 96.38 293 ALA A C 1
ATOM 2201 O O . ALA A 1 293 ? -0.885 -4.099 12.272 1.00 96.38 293 ALA A O 1
ATOM 2202 N N . PHE A 1 294 ? 0.535 -3.943 14.007 1.00 94.88 294 PHE A N 1
ATOM 2203 C CA . PHE A 1 294 ? 1.009 -2.594 13.705 1.00 94.88 294 PHE A CA 1
ATOM 2204 C C . PHE A 1 294 ? 2.406 -2.369 14.291 1.00 94.88 294 PHE A C 1
ATOM 2206 O O . PHE A 1 294 ? 2.856 -3.134 15.153 1.00 94.88 294 PHE A O 1
ATOM 2213 N N . LEU A 1 295 ? 3.082 -1.334 13.802 1.00 93.25 295 LEU A N 1
ATOM 2214 C CA . LEU A 1 295 ? 4.373 -0.876 14.302 1.00 93.25 295 LEU A CA 1
ATOM 2215 C C . LEU A 1 295 ? 4.159 0.268 15.286 1.00 93.25 295 LEU A C 1
ATOM 2217 O O . LEU A 1 295 ? 3.275 1.097 15.075 1.00 93.25 295 LEU A O 1
ATOM 2221 N N . ALA A 1 296 ? 4.963 0.312 16.344 1.00 92.12 296 ALA A N 1
ATOM 2222 C CA . ALA A 1 296 ? 5.001 1.441 17.259 1.00 92.12 296 ALA A CA 1
ATOM 2223 C C . ALA A 1 296 ? 6.436 1.842 17.602 1.00 92.12 296 ALA A C 1
ATOM 2225 O O . ALA A 1 296 ? 7.287 0.981 17.829 1.00 92.12 296 ALA A O 1
ATOM 2226 N N . GLU A 1 297 ? 6.690 3.144 17.683 1.00 89.75 297 GLU A N 1
ATOM 2227 C CA . GLU A 1 297 ? 7.993 3.694 18.056 1.00 89.75 297 GLU A CA 1
ATOM 2228 C C . GLU A 1 297 ? 8.084 3.920 19.565 1.00 89.75 297 GLU A C 1
ATOM 2230 O O . GLU A 1 297 ? 7.220 4.546 20.184 1.00 89.75 297 GLU A O 1
ATOM 2235 N N . ARG A 1 298 ? 9.167 3.427 20.169 1.00 87.62 298 ARG A N 1
ATOM 2236 C CA . ARG A 1 298 ? 9.505 3.647 21.575 1.00 87.62 298 ARG A CA 1
ATOM 2237 C C . ARG A 1 298 ? 10.974 4.032 21.689 1.00 87.62 298 ARG A C 1
ATOM 2239 O O . ARG A 1 298 ? 11.850 3.173 21.753 1.00 87.62 298 ARG A O 1
ATOM 2246 N N . GLY A 1 299 ? 11.226 5.336 21.781 1.00 86.69 299 GLY A N 1
ATOM 2247 C CA . GLY A 1 299 ? 12.588 5.862 21.781 1.00 86.69 299 GLY A CA 1
ATOM 2248 C C . GLY A 1 299 ? 13.224 5.675 20.407 1.00 86.69 299 GLY A C 1
ATOM 2249 O O . GLY A 1 299 ? 12.709 6.191 19.424 1.00 86.69 299 GLY A O 1
ATOM 2250 N N . ASP A 1 300 ? 14.326 4.939 20.355 1.00 86.44 300 ASP A N 1
ATOM 2251 C CA . ASP A 1 300 ? 15.062 4.574 19.142 1.00 86.44 300 ASP A CA 1
ATOM 2252 C C . ASP A 1 300 ? 14.617 3.236 18.533 1.00 86.44 300 ASP A C 1
ATOM 2254 O O . ASP A 1 300 ? 15.124 2.840 17.487 1.00 86.44 300 ASP A O 1
ATOM 2258 N N . LYS A 1 301 ? 13.666 2.544 19.169 1.00 91.25 301 LYS A N 1
ATOM 2259 C CA . LYS A 1 301 ? 13.227 1.208 18.767 1.00 91.25 301 LYS A CA 1
ATOM 2260 C C . LYS A 1 301 ? 11.871 1.225 18.092 1.00 91.25 301 LYS A C 1
ATOM 2262 O O . LYS A 1 301 ? 10.949 1.914 18.535 1.00 91.25 301 LYS A O 1
ATOM 2267 N N . VAL A 1 302 ? 11.726 0.359 17.095 1.00 91.94 302 VAL A N 1
ATOM 2268 C CA . VAL A 1 302 ? 10.433 -0.003 16.514 1.00 91.94 302 VAL A CA 1
ATOM 2269 C C . VAL A 1 302 ? 9.997 -1.344 17.102 1.00 91.94 302 VAL A C 1
ATOM 2271 O O . VAL A 1 302 ? 10.747 -2.316 17.136 1.00 91.94 302 VAL A O 1
ATOM 2274 N N . GLU A 1 303 ? 8.769 -1.412 17.593 1.00 94.75 303 GLU A N 1
ATOM 2275 C CA . GLU A 1 303 ? 8.182 -2.605 18.194 1.00 94.75 303 GLU A CA 1
ATOM 2276 C C . GLU A 1 303 ? 6.968 -3.068 17.382 1.00 94.75 303 GLU A C 1
ATOM 2278 O O . GLU A 1 303 ? 6.173 -2.265 16.894 1.00 94.75 303 GLU A O 1
ATOM 2283 N N . VAL A 1 304 ? 6.790 -4.384 17.276 1.00 95.56 304 VAL A N 1
ATOM 2284 C CA . VAL A 1 304 ? 5.632 -4.994 16.618 1.00 95.56 304 VAL A CA 1
ATOM 2285 C C . VAL A 1 304 ? 4.578 -5.319 17.664 1.00 95.56 304 VAL A C 1
ATOM 2287 O O . VAL A 1 304 ? 4.833 -6.076 18.608 1.00 95.56 304 VAL A O 1
ATOM 2290 N N . TYR A 1 305 ? 3.371 -4.805 17.465 1.00 95.75 305 TYR A N 1
ATOM 2291 C CA . TYR A 1 305 ? 2.221 -5.045 18.327 1.00 95.75 305 TYR A CA 1
ATOM 2292 C C . TYR A 1 305 ? 1.114 -5.791 17.596 1.00 95.75 305 TYR A C 1
ATOM 2294 O O . TYR A 1 305 ? 0.968 -5.725 16.379 1.00 95.75 305 TYR A O 1
ATOM 2302 N N . ARG A 1 306 ? 0.287 -6.476 18.384 1.00 96.06 306 ARG A N 1
ATOM 2303 C CA . ARG A 1 306 ? -0.962 -7.095 17.954 1.00 96.06 306 ARG A CA 1
ATOM 2304 C C . ARG A 1 306 ? -2.115 -6.538 18.773 1.00 96.06 306 ARG A C 1
ATOM 2306 O O . ARG A 1 306 ? -2.041 -6.521 20.000 1.00 96.06 306 ARG A O 1
ATOM 2313 N N . GLN A 1 307 ? -3.200 -6.165 18.108 1.00 95.44 307 GLN A N 1
ATOM 2314 C CA . GLN A 1 307 ? -4.418 -5.662 18.737 1.00 95.44 307 GLN A CA 1
ATOM 2315 C C . GLN A 1 307 ? -5.631 -6.470 18.283 1.00 95.44 307 GLN A C 1
ATOM 2317 O O . GLN A 1 307 ? -5.871 -6.655 17.091 1.00 95.44 307 GLN A O 1
ATOM 2322 N N . SER A 1 308 ? -6.425 -6.934 19.248 1.00 95.56 308 SER A N 1
ATOM 2323 C CA . SER A 1 308 ? -7.735 -7.522 18.963 1.00 95.56 308 SER A CA 1
ATOM 2324 C C . SER A 1 308 ? -8.738 -6.426 18.625 1.00 95.56 308 SER A C 1
ATOM 2326 O O . SER A 1 308 ? -8.796 -5.394 19.281 1.00 95.56 308 SER A O 1
ATOM 2328 N N . LEU A 1 309 ? -9.575 -6.681 17.627 1.00 94.56 309 LEU A N 1
ATOM 2329 C CA . LEU A 1 309 ? -10.611 -5.759 17.173 1.00 94.56 309 LEU A CA 1
ATOM 2330 C C . LEU A 1 309 ? -11.874 -5.771 18.045 1.00 94.56 309 LEU A C 1
ATOM 2332 O O . LEU A 1 309 ? -12.826 -5.050 17.743 1.00 94.56 309 LEU A O 1
ATOM 2336 N N . ARG A 1 310 ? -11.896 -6.586 19.108 1.00 92.31 310 ARG A N 1
ATOM 2337 C CA . ARG A 1 310 ? -12.959 -6.585 20.122 1.00 92.31 310 ARG A CA 1
ATOM 2338 C C . ARG A 1 310 ? -12.824 -5.366 21.030 1.00 92.31 310 ARG A C 1
ATOM 2340 O O . ARG A 1 310 ? -11.723 -5.077 21.502 1.00 92.31 310 ARG A O 1
ATOM 2347 N N . ALA A 1 311 ? -13.953 -4.744 21.355 1.00 85.31 311 ALA A N 1
ATOM 2348 C CA . ALA A 1 311 ? -14.019 -3.616 22.278 1.00 85.31 311 ALA A CA 1
ATOM 2349 C C . ALA A 1 311 ? -13.263 -3.893 23.594 1.00 85.31 311 ALA A C 1
ATOM 2351 O O . ALA A 1 311 ? -13.361 -4.982 24.164 1.00 85.31 311 ALA A O 1
ATOM 2352 N N . GLY A 1 312 ? -12.497 -2.903 24.059 1.00 84.00 312 GLY A N 1
ATOM 2353 C CA . GLY A 1 312 ? -11.734 -2.966 25.311 1.00 84.00 312 GLY A CA 1
ATOM 2354 C C . GLY A 1 312 ? -10.470 -3.834 25.279 1.00 84.00 312 GLY A C 1
ATOM 2355 O O . GLY A 1 312 ? -9.798 -3.962 26.304 1.00 84.00 312 GLY A O 1
ATOM 2356 N N . SER A 1 313 ? -10.121 -4.428 24.133 1.00 91.38 313 SER A N 1
ATOM 2357 C CA . SER A 1 313 ? -8.853 -5.153 23.984 1.00 91.38 313 SER A CA 1
ATOM 2358 C C . SER A 1 313 ? -7.667 -4.195 24.113 1.00 91.38 313 SER A C 1
ATOM 2360 O O . SER A 1 313 ? -7.744 -3.047 23.679 1.00 91.38 313 SER A O 1
ATOM 2362 N N . ARG A 1 314 ? -6.556 -4.672 24.682 1.00 92.38 314 ARG A N 1
ATOM 2363 C CA . ARG A 1 314 ? -5.310 -3.902 24.783 1.00 92.38 314 ARG A CA 1
ATOM 2364 C C . ARG A 1 314 ? -4.245 -4.444 23.831 1.00 92.38 314 ARG A C 1
ATOM 2366 O O . ARG A 1 314 ? -4.188 -5.670 23.669 1.00 92.38 314 ARG A O 1
ATOM 2373 N N . PRO A 1 315 ? -3.377 -3.573 23.283 1.00 94.81 315 PRO A N 1
ATOM 2374 C CA . PRO A 1 315 ? -2.287 -4.021 22.434 1.00 94.81 315 PRO A CA 1
ATOM 2375 C C . PRO A 1 315 ? -1.331 -4.924 23.202 1.00 94.81 315 PRO A C 1
ATOM 2377 O O . PRO A 1 315 ? -1.011 -4.677 24.366 1.00 94.81 315 PRO A O 1
ATOM 2380 N N . VAL A 1 316 ? -0.859 -5.972 22.537 1.00 95.19 316 VAL A N 1
ATOM 2381 C CA . VAL A 1 316 ? 0.131 -6.909 23.068 1.00 95.19 316 VAL A CA 1
ATOM 2382 C C . VAL A 1 316 ? 1.388 -6.790 22.222 1.00 95.19 316 VAL A C 1
ATOM 2384 O O . VAL A 1 316 ? 1.328 -7.006 21.012 1.00 95.19 316 VAL A O 1
ATOM 2387 N N . ARG A 1 317 ? 2.519 -6.454 22.852 1.00 95.50 317 ARG A N 1
ATOM 2388 C CA . ARG A 1 317 ? 3.834 -6.468 22.198 1.00 95.50 317 ARG A CA 1
ATOM 2389 C C . ARG A 1 317 ? 4.164 -7.899 21.788 1.00 95.50 317 ARG A C 1
ATOM 2391 O O . ARG A 1 317 ? 4.054 -8.810 22.606 1.00 95.50 317 ARG A O 1
ATOM 2398 N N . ILE A 1 318 ? 4.570 -8.076 20.540 1.00 95.56 318 ILE A N 1
ATOM 2399 C CA . ILE A 1 318 ? 4.936 -9.371 19.971 1.00 95.56 318 ILE A CA 1
ATOM 2400 C C . ILE A 1 318 ? 6.449 -9.473 19.818 1.00 95.56 318 ILE A C 1
ATOM 2402 O O . ILE A 1 318 ? 7.035 -10.441 20.285 1.00 95.56 318 ILE A O 1
ATOM 2406 N N . ALA A 1 319 ? 7.085 -8.470 19.217 1.00 95.88 319 ALA A N 1
ATOM 2407 C CA . ALA A 1 319 ? 8.516 -8.488 18.940 1.00 95.88 319 ALA A CA 1
ATOM 2408 C C . ALA A 1 319 ? 9.108 -7.075 18.945 1.00 95.88 319 ALA A C 1
ATOM 2410 O O . ALA A 1 319 ? 8.383 -6.081 18.908 1.00 95.88 319 ALA A O 1
ATOM 2411 N N . GLU A 1 320 ? 10.431 -7.011 18.975 1.00 95.00 320 GLU A N 1
ATOM 2412 C CA . GLU A 1 320 ? 11.193 -5.842 18.537 1.00 95.00 320 GLU A CA 1
ATOM 2413 C C . GLU A 1 320 ? 11.469 -6.005 17.038 1.00 95.00 320 GLU A C 1
ATOM 2415 O O . GLU A 1 320 ? 11.758 -7.120 16.594 1.00 95.00 320 GLU A O 1
ATOM 2420 N N . ALA A 1 321 ? 11.316 -4.941 16.255 1.00 90.06 321 ALA A N 1
ATOM 2421 C CA . ALA A 1 321 ? 11.748 -4.935 14.864 1.00 90.06 321 ALA A CA 1
ATOM 2422 C C . ALA A 1 321 ? 13.281 -4.789 14.787 1.00 90.06 321 ALA A C 1
ATOM 2424 O O . ALA A 1 321 ? 13.893 -4.348 15.757 1.00 90.06 321 ALA A O 1
ATOM 2425 N N . PRO A 1 322 ? 13.921 -5.152 13.661 1.00 85.44 322 PRO A N 1
ATOM 2426 C CA . PRO A 1 322 ? 15.350 -4.913 13.478 1.00 85.44 322 PRO A CA 1
ATOM 2427 C C . PRO A 1 322 ? 15.714 -3.423 13.607 1.00 85.44 322 PRO A C 1
ATOM 2429 O O . PRO A 1 322 ? 15.044 -2.572 13.025 1.00 85.44 322 PRO A O 1
ATOM 2432 N N . ASP A 1 323 ? 16.809 -3.129 14.313 1.00 80.56 323 ASP A N 1
ATOM 2433 C CA . ASP A 1 323 ? 17.268 -1.756 14.600 1.00 80.56 323 ASP A CA 1
ATOM 2434 C C . ASP A 1 323 ? 17.904 -1.038 13.389 1.00 80.56 323 ASP A C 1
ATOM 2436 O O . ASP A 1 323 ? 18.188 0.159 13.438 1.00 80.56 323 ASP A O 1
ATOM 2440 N N . SER A 1 324 ? 18.178 -1.749 12.292 1.00 75.94 324 SER A N 1
ATOM 2441 C CA . SER A 1 324 ? 18.828 -1.182 11.108 1.00 75.94 324 SER A CA 1
ATOM 2442 C C . SER A 1 324 ? 17.810 -0.763 10.050 1.00 75.94 324 SER A C 1
ATOM 2444 O O . SER A 1 324 ? 17.161 -1.615 9.459 1.00 75.94 324 SER A O 1
ATOM 2446 N N . GLY A 1 325 ? 17.729 0.528 9.730 1.00 81.25 325 GLY A N 1
ATOM 2447 C CA . GLY A 1 325 ? 16.975 1.015 8.569 1.00 81.25 325 GLY A CA 1
ATOM 2448 C C . GLY A 1 325 ? 15.469 1.174 8.783 1.00 81.25 325 GLY A C 1
ATOM 2449 O O . GLY A 1 325 ? 15.011 1.366 9.906 1.00 81.25 325 GLY A O 1
ATOM 2450 N N . VAL A 1 326 ? 14.701 1.158 7.690 1.00 85.88 326 VAL A N 1
ATOM 2451 C CA . VAL A 1 326 ? 13.247 1.391 7.719 1.00 85.88 326 VAL A CA 1
ATOM 2452 C C . VAL A 1 326 ? 12.511 0.055 7.748 1.00 85.88 326 VAL A C 1
ATOM 2454 O O . VAL A 1 326 ? 12.797 -0.830 6.940 1.00 85.88 326 VAL A O 1
ATOM 2457 N N . THR A 1 327 ? 11.560 -0.090 8.673 1.00 89.81 327 THR A N 1
ATOM 2458 C CA . THR A 1 327 ? 10.764 -1.312 8.831 1.00 89.81 327 THR A CA 1
ATOM 2459 C C . THR A 1 327 ? 9.321 -1.097 8.397 1.00 89.81 327 THR A C 1
ATOM 2461 O O . THR A 1 327 ? 8.691 -0.117 8.784 1.00 89.81 327 THR A O 1
ATOM 2464 N N . TYR A 1 328 ? 8.780 -2.076 7.676 1.00 90.94 328 TYR A N 1
ATOM 2465 C CA . TYR A 1 328 ? 7.392 -2.132 7.246 1.00 90.94 328 TYR A CA 1
ATOM 2466 C C . TYR A 1 328 ? 6.739 -3.462 7.629 1.00 90.94 328 TYR A C 1
ATOM 2468 O O . TYR A 1 328 ? 7.348 -4.527 7.532 1.00 90.94 328 TYR A O 1
ATOM 2476 N N . LEU A 1 329 ? 5.462 -3.423 8.001 1.00 92.44 329 LEU A N 1
ATOM 2477 C CA . LEU A 1 329 ? 4.588 -4.595 8.039 1.00 92.44 329 LEU A CA 1
ATOM 2478 C C . LEU A 1 329 ? 3.936 -4.797 6.667 1.00 92.44 329 LEU A C 1
ATOM 2480 O O . LEU A 1 329 ? 3.119 -3.987 6.237 1.00 92.44 329 LEU A O 1
ATOM 2484 N N . LEU A 1 330 ? 4.265 -5.906 6.000 1.00 91.75 330 LEU A N 1
ATOM 2485 C CA . LEU A 1 330 ? 3.705 -6.249 4.685 1.00 91.75 330 LEU A CA 1
ATOM 2486 C C . LEU A 1 330 ? 2.401 -7.044 4.768 1.00 91.75 330 LEU A C 1
ATOM 2488 O O . LEU A 1 330 ? 1.625 -7.083 3.813 1.00 91.75 330 LEU A O 1
ATOM 2492 N N . GLY A 1 331 ? 2.184 -7.755 5.874 1.00 91.69 331 GLY A N 1
ATOM 2493 C CA . GLY A 1 331 ? 0.995 -8.577 6.030 1.00 91.69 331 GLY A CA 1
ATOM 2494 C C . GLY A 1 331 ? 1.028 -9.527 7.216 1.00 91.69 331 GLY A C 1
ATOM 2495 O O . GLY A 1 331 ? 2.030 -9.704 7.918 1.00 91.69 331 GLY A O 1
ATOM 2496 N N . TRP A 1 332 ? -0.110 -10.179 7.420 1.00 91.00 332 TRP A N 1
ATOM 2497 C CA . TRP A 1 332 ? -0.290 -11.232 8.401 1.00 91.00 332 TRP A CA 1
ATOM 2498 C C . TRP A 1 332 ? -0.765 -12.485 7.677 1.00 91.00 332 TRP A C 1
ATOM 2500 O O . TRP A 1 332 ? -1.953 -12.651 7.422 1.00 91.00 332 TRP A O 1
ATOM 2510 N N . ASN A 1 333 ? 0.193 -13.361 7.393 1.00 81.25 333 ASN A N 1
ATOM 2511 C CA . ASN A 1 333 ? -0.040 -14.723 6.924 1.00 81.25 333 ASN A CA 1
ATOM 2512 C C . ASN A 1 333 ? 0.040 -15.697 8.101 1.00 81.25 333 ASN A C 1
ATOM 2514 O O . ASN A 1 333 ? 0.824 -15.401 9.045 1.00 81.25 333 ASN A O 1
#

pLDDT: mean 87.0, std 11.57, range [40.62, 98.44]

Mean predicted aligned error: 5.83 Å

Organism: NCBI:txid2763006

Solvent-accessible surface area (backbone atoms only — not comparable to full-atom values): 17424 Å² total; per-residue (Å²): 44,34,35,40,31,23,31,89,87,39,36,38,34,42,34,34,30,39,84,88,67,31,48,79,75,46,74,42,48,16,51,45,50,94,84,40,54,47,59,59,21,92,77,59,51,92,73,88,65,80,83,51,6,20,58,47,56,38,26,28,25,41,96,84,58,56,35,32,33,21,33,35,58,19,29,94,71,29,49,23,32,66,42,28,25,29,39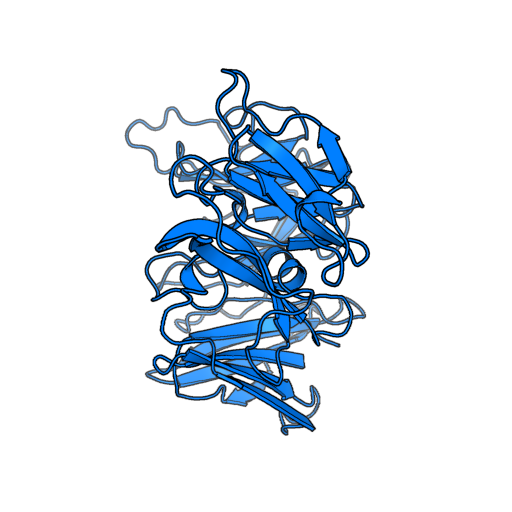,60,61,27,43,74,47,43,65,85,77,76,82,54,57,59,90,71,34,39,42,32,23,42,30,23,36,57,95,78,23,43,30,32,22,36,70,85,12,31,30,34,35,31,50,49,68,50,56,78,90,70,42,42,81,73,47,81,33,46,51,97,88,64,50,61,31,39,38,55,50,72,16,56,92,33,84,44,74,34,52,86,75,49,59,37,33,18,19,51,31,6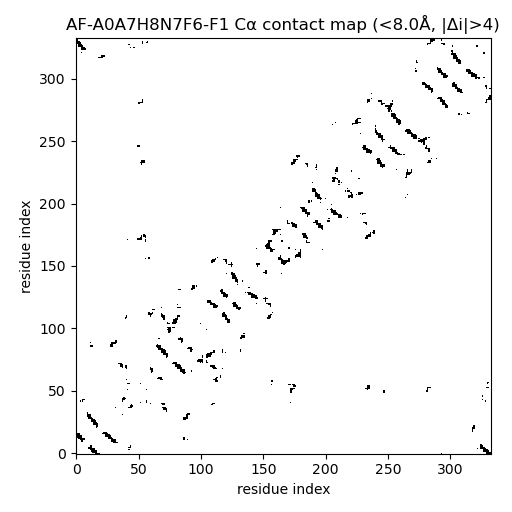8,74,35,54,34,33,34,30,52,39,78,88,42,50,23,26,22,43,31,51,65,91,53,58,85,88,66,36,47,33,42,13,72,47,71,45,99,75,77,77,56,73,68,53,48,90,86,36,48,78,39,74,77,41,35,26,16,38,54,80,51,95,41,32,37,34,26,24,21,89,45,77,71,65,16,39,40,34,41,39,32,40,37,97,83,66,74,35,32,72,44,74,43,72,67,54,78,96,47,79,43,34,29,40,47,49,28,55,34,84,86,62,54,32,35,37,33,39,34,47,58,89,91,42,47,30,34,32,39,34,48,70,54,88,91,47,67,75,39,82,41,37,74,51,79,85,57,55,51,76,44,46,50,35,40,111

Sequence (333 aa):
MLLLNCSPARELALTALSVRDGSVVSTTSGDLPADQNPSGSYACHDGIGGYPASSALRQMFNEDYTLMAGRIAGPGGVGERAVAFEVRTGLPAGPELESGSPADAPRDSYPVFHEGDLWYIDRAGRLRSRLPENPPESARDRGPAVDADGEPLSEVSFGGGVAWRAKDSDLNESAIHPTGGYIAEHNTVWNQLQLRKRGADRDAGTPLSKSVDYGGNGPRIPRGSTEVPDCSPEFWLDSRELICSHAGKSNAQILRVRFTADLQIVRDVEPLLPETDLPSYGAVPSPDKKQIAFLAERGDKVEVYRQSLRAGSRPVRIAEAPDSGVTYLLGWN

Nearest PDB structures (foldseek):
  3iuj-assembly1_A  TM=4.000E-01  e=4.669E-05  Aeromonas caviae
  5yp4-assembly2_D  TM=3.462E-01  e=1.158E-03  Pseudoxanthomonas mexicana
  5yp4-assembly2_C  TM=3.467E-01  e=3.191E-02  Pseudoxanthomonas mexicana
  1sq9-assembly1_A  TM=3.854E-01  e=5.693E-02  Saccharomyces cerevisiae
  8wok-assembly2_B  TM=3.599E-01  e=1.206E+00  Saccharina japonica

Secondary structure (DSSP, 8-state):
-EEEEE-TT-EEEEEEE-TTT--EEEEEEEEPPTT--GGGSGGG--SSSPPPPHHHHHHTB-TTSSEEEEEEE-GGG-SEEEEEEETTT-PEESS------GGG--B-EEEEEETTEEEEE-TTSEEEEE-TTS-GGGPEEEEE-B-TTSPBP-EEEEETTEEEEESTTTTTTEEE-TTSSEEEEEETTTTEEEEEETTS-GGG-EE-S----TTS-SPPPPTTPPPPPS-EEEEESSSSEEEEE--SSSS--EEEEEE-TTSSSEEEEEESS-S-SS-EEEEEE-TTSSEEEEEEEETTEEEEEEEESSTT---EEEEEPPSSSEEEEEE--